Protein AF-A0A916VKA3-F1 (afdb_monomer)

Foldseek 3Di:
DVVVVVVVVVVVVVVVVVVVVVVVVVVVVVVVVVVVVVPDDPDDPVPPPPPPDDDPPPDDDDDPDDDDDDDDDDDDDDDDDDDDDDDDDDDDDDDDDDDDDDDDDDDDDDDDDDDDDDDDDDDDDDDDDDDDDDDDDDDDDDDDDDDDDDDDDDDDDDDDPPDPDPDDPDDDPPPLVVVLVVCVVVVNLVVSLVSLCVVPPDPVSLLSNLVSLVSNLPPPPDDPVVSVVSLLVNLLSLLSNLQQCPDDPPDDNDDRVLCVVQPDPVNSVPLDSPCQAAPPPSRVSDDPVSSVVCCVVPNHHNYHDGSNVVCVVVVVVSVVD

Solvent-accessible surface area (backbone atoms only — not comparable to full-atom values): 21449 Å² total; per-residue (Å²): 109,72,69,56,55,51,53,52,53,52,51,52,52,51,51,55,50,50,52,51,52,51,52,53,50,51,53,49,54,54,52,50,52,56,50,53,76,66,53,71,74,83,77,60,79,85,72,60,76,80,84,76,79,80,77,77,76,84,76,74,83,81,79,91,76,84,90,82,90,85,80,86,89,84,89,87,83,92,77,82,89,79,89,81,76,80,77,79,77,80,79,80,78,81,77,79,78,82,78,81,78,81,80,81,79,82,80,84,84,79,81,81,79,85,76,87,86,79,91,80,83,88,83,85,88,83,90,80,90,84,84,78,90,80,90,85,90,86,84,87,87,87,82,90,86,90,79,93,76,88,78,90,80,90,80,86,78,93,77,85,82,76,76,84,69,78,78,80,92,80,76,74,77,67,51,50,58,54,49,29,50,52,28,50,76,69,69,37,44,69,61,22,41,55,50,26,55,77,45,58,89,40,69,70,25,53,54,51,34,47,50,40,30,58,56,50,50,62,43,89,86,55,52,68,71,57,30,46,54,32,49,53,49,38,51,43,50,19,41,52,49,21,43,66,69,56,88,53,92,97,58,86,85,67,53,66,75,58,46,66,76,57,54,54,75,66,62,61,70,65,60,72,78,56,46,48,57,27,41,58,86,54,26,80,75,56,50,76,68,52,50,53,53,48,35,71,74,72,45,80,49,85,36,69,37,42,39,38,66,77,43,36,70,60,52,51,56,52,74,72,108

Secondary structure (DSSP, 8-state):
-HHHHHHHHHHHHHHHHHHHHHHHHHHHHHHHHHHHHT------GGGS------------------------------------PPPPPPPPPPPPPPPPPPPPPPPP--------------------------------------------------------PPPPSS-TTSHHHHHHHHHHHTT-HHHHHHHHHTTTT-HHHHHHHHHHHHHHTT-TT--HHHHHHHHHHHHHHHHHHHHHH---TTS----HHHHHHH--HHHHHT----HHHH-STT-TTS-HHHHHHHHHHH---S----HHHHTHHHHHHHHH-

Structure (mmCIF, N/CA/C/O backbone):
data_AF-A0A916VKA3-F1
#
_entry.id   AF-A0A916VKA3-F1
#
loop_
_atom_site.group_PDB
_atom_site.id
_atom_site.type_symbol
_atom_site.label_atom_id
_atom_site.label_alt_id
_atom_site.label_comp_id
_atom_site.label_asym_id
_atom_site.label_entity_id
_atom_site.label_seq_id
_atom_site.pdbx_PDB_ins_code
_atom_site.Cartn_x
_atom_site.Cartn_y
_atom_site.Cartn_z
_atom_site.occupancy
_atom_site.B_iso_or_equiv
_atom_site.auth_seq_id
_atom_site.auth_comp_id
_atom_site.auth_asym_id
_atom_site.auth_atom_id
_atom_site.pdbx_PDB_model_num
ATOM 1 N N . MET A 1 1 ? 29.160 33.205 20.268 1.00 76.62 1 MET A N 1
ATOM 2 C CA . MET A 1 1 ? 27.822 32.752 19.823 1.00 76.62 1 MET A CA 1
ATOM 3 C C . MET A 1 1 ? 27.831 31.336 19.254 1.00 76.62 1 MET A C 1
ATOM 5 O O . MET A 1 1 ? 27.093 30.519 19.774 1.00 76.62 1 MET A O 1
ATOM 9 N N . PHE A 1 2 ? 28.669 30.993 18.267 1.00 85.50 2 PHE A N 1
ATOM 10 C CA . PHE A 1 2 ? 28.631 29.668 17.614 1.00 85.50 2 PHE A CA 1
ATOM 11 C C . PHE A 1 2 ? 28.800 28.464 18.568 1.00 85.50 2 PHE A C 1
ATOM 13 O O . PHE A 1 2 ? 28.037 27.509 18.500 1.00 85.50 2 PHE A O 1
ATOM 20 N N . LEU A 1 3 ? 29.728 28.543 19.531 1.00 85.31 3 LEU A N 1
ATOM 21 C CA . LEU A 1 3 ? 29.909 27.492 20.545 1.00 85.31 3 LEU A CA 1
ATOM 22 C C . LEU A 1 3 ? 28.671 27.301 21.437 1.00 85.31 3 LEU A C 1
ATOM 24 O O . LEU A 1 3 ? 28.344 26.175 21.787 1.00 85.31 3 LEU A O 1
ATOM 28 N N . TYR A 1 4 ? 27.952 28.379 21.759 1.00 92.31 4 TYR A N 1
ATOM 29 C CA . TYR A 1 4 ? 26.732 28.317 22.569 1.00 92.31 4 TYR A CA 1
ATOM 30 C C . TYR A 1 4 ? 25.605 27.580 21.831 1.00 92.31 4 TYR A C 1
ATOM 32 O O . TYR A 1 4 ? 24.964 26.714 22.416 1.00 92.31 4 TYR A O 1
ATOM 40 N N . PHE A 1 5 ? 25.434 27.833 20.528 1.00 93.25 5 PHE A N 1
ATOM 41 C CA . PHE A 1 5 ? 24.482 27.087 19.694 1.00 93.25 5 PHE A CA 1
ATOM 42 C C . PHE A 1 5 ? 24.793 25.589 19.644 1.00 93.25 5 PHE A C 1
ATOM 44 O O . PHE A 1 5 ? 23.877 24.778 19.734 1.00 93.25 5 PHE A O 1
ATOM 51 N N . ILE A 1 6 ? 26.074 25.212 19.562 1.00 94.31 6 ILE A N 1
ATOM 52 C CA . ILE A 1 6 ? 26.480 23.800 19.597 1.00 94.31 6 ILE A CA 1
ATOM 53 C C . ILE A 1 6 ? 26.107 23.162 20.942 1.00 94.31 6 ILE A C 1
ATOM 55 O O . ILE A 1 6 ? 25.544 22.071 20.954 1.00 94.31 6 ILE A O 1
ATOM 59 N N . PHE A 1 7 ? 26.358 23.836 22.070 1.00 96.50 7 PHE A N 1
ATOM 60 C CA . PHE A 1 7 ? 25.982 23.312 23.389 1.00 96.50 7 PHE A CA 1
ATOM 61 C C . PHE A 1 7 ? 24.466 23.159 23.558 1.00 96.50 7 PHE A C 1
ATOM 63 O O . PHE A 1 7 ? 24.020 22.135 24.070 1.00 96.50 7 PHE A O 1
ATOM 70 N N . VAL A 1 8 ? 23.675 24.127 23.086 1.00 95.25 8 VAL A N 1
ATOM 71 C CA . VAL A 1 8 ? 22.205 24.045 23.117 1.00 95.25 8 VAL A CA 1
ATOM 72 C C . VAL A 1 8 ? 21.705 22.891 22.244 1.00 95.25 8 VAL A C 1
ATOM 74 O O . VAL A 1 8 ? 20.869 22.106 22.684 1.00 95.25 8 VAL A O 1
ATOM 77 N N . LEU A 1 9 ? 22.263 22.720 21.044 1.00 94.88 9 LEU A N 1
ATOM 78 C CA . LEU A 1 9 ? 21.891 21.629 20.143 1.00 94.88 9 LEU A CA 1
ATOM 79 C C . LEU A 1 9 ? 22.237 20.251 20.733 1.00 94.88 9 LEU A C 1
ATOM 81 O O . LEU A 1 9 ? 21.420 19.334 20.675 1.00 94.88 9 LEU A O 1
ATOM 85 N N . LEU A 1 10 ? 23.409 20.109 21.360 1.00 96.12 10 LEU A N 1
ATOM 86 C CA . LEU A 1 10 ? 23.796 18.877 22.054 1.00 96.12 10 LEU A CA 1
ATOM 87 C C . LEU A 1 10 ? 22.894 18.582 23.260 1.00 96.12 10 LEU A C 1
ATOM 89 O O . LEU A 1 10 ? 22.544 17.422 23.475 1.00 96.12 10 LEU A O 1
ATOM 93 N N . ALA A 1 11 ? 22.480 19.606 24.011 1.00 96.44 11 ALA A N 1
ATOM 94 C CA . ALA A 1 11 ? 21.542 19.446 25.120 1.00 96.44 11 ALA A CA 1
ATOM 95 C C . ALA A 1 11 ? 20.165 18.960 24.636 1.00 96.44 11 ALA A C 1
ATOM 97 O O . ALA A 1 11 ? 19.611 18.029 25.215 1.00 96.44 11 ALA A O 1
ATOM 98 N N . ILE A 1 12 ? 19.649 19.515 23.533 1.00 96.25 12 ILE A N 1
ATOM 99 C CA . ILE A 1 12 ? 18.382 19.072 22.927 1.00 96.25 12 ILE A CA 1
ATOM 100 C C . ILE A 1 12 ? 18.485 17.615 22.462 1.00 96.25 12 ILE A C 1
ATOM 102 O O . ILE A 1 12 ? 17.607 16.811 22.768 1.00 96.25 12 ILE A O 1
ATOM 106 N N . ILE A 1 13 ? 19.572 17.241 21.777 1.00 96.06 13 ILE A N 1
ATOM 107 C CA . ILE A 1 13 ? 19.790 15.853 21.339 1.00 96.06 13 ILE A CA 1
ATOM 108 C C . ILE A 1 13 ? 19.846 14.909 22.546 1.00 96.06 13 ILE A C 1
ATOM 110 O O . ILE A 1 13 ? 19.220 13.850 22.515 1.00 96.06 13 ILE A O 1
ATOM 114 N N . ALA A 1 14 ? 20.545 15.291 23.618 1.00 95.62 14 ALA A N 1
ATOM 115 C CA . ALA A 1 14 ? 20.615 14.494 24.838 1.00 95.62 14 ALA A CA 1
ATOM 116 C C . ALA A 1 14 ? 19.225 14.280 25.460 1.00 95.62 14 ALA A C 1
ATOM 118 O O . ALA A 1 14 ? 18.899 13.148 25.811 1.00 95.62 14 ALA A O 1
ATOM 119 N N . ILE A 1 15 ? 18.388 15.322 25.521 1.00 96.62 15 ILE A N 1
ATOM 120 C CA . ILE A 1 15 ? 17.007 15.234 26.025 1.00 96.62 15 ILE A CA 1
ATOM 121 C C . ILE A 1 15 ? 16.155 14.306 25.147 1.00 96.62 15 ILE A C 1
ATOM 123 O O . ILE A 1 15 ? 15.449 13.439 25.653 1.00 96.62 15 ILE A O 1
ATOM 127 N N . VAL A 1 16 ? 16.239 14.426 23.820 1.00 96.25 16 VAL A N 1
ATOM 128 C CA . VAL A 1 16 ? 15.484 13.548 22.909 1.00 96.25 16 VAL A CA 1
ATOM 129 C C . VAL A 1 16 ? 15.912 12.085 23.075 1.00 96.25 16 VAL A C 1
ATOM 131 O O . VAL A 1 16 ? 15.072 11.182 23.082 1.00 96.25 16 VAL A O 1
ATOM 134 N N . VAL A 1 17 ? 17.213 11.832 23.246 1.00 95.56 17 VAL A N 1
ATOM 135 C CA . VAL A 1 17 ? 17.740 10.481 23.479 1.00 95.56 17 VAL A CA 1
ATOM 136 C C . VAL A 1 17 ? 17.261 9.925 24.820 1.00 95.56 17 VAL A C 1
ATOM 138 O O . VAL A 1 17 ? 16.828 8.774 24.857 1.00 95.56 17 VAL A O 1
ATOM 141 N N . THR A 1 18 ? 17.281 10.705 25.904 1.00 95.12 18 THR A N 1
ATOM 142 C CA . THR A 1 18 ? 16.817 10.231 27.219 1.00 95.12 18 THR A CA 1
ATOM 143 C C . THR A 1 18 ? 15.322 9.937 27.224 1.00 95.12 18 THR A C 1
ATOM 145 O O . THR A 1 18 ? 14.929 8.883 27.721 1.00 95.12 18 THR A O 1
ATOM 148 N N . VAL A 1 19 ? 14.496 10.783 26.598 1.00 95.56 19 VAL A N 1
ATOM 149 C CA . VAL A 1 19 ? 13.052 10.534 26.443 1.00 95.56 19 VAL A CA 1
ATOM 150 C C . VAL A 1 19 ? 12.804 9.246 25.657 1.00 95.56 19 VAL A C 1
ATOM 152 O O . VAL A 1 19 ? 11.999 8.411 26.065 1.00 95.56 19 VAL A O 1
ATOM 155 N N . LYS A 1 20 ? 13.544 9.020 24.563 1.00 92.56 20 LYS A N 1
ATOM 156 C CA . LYS A 1 20 ? 13.404 7.800 23.757 1.00 92.56 20 LYS A CA 1
ATOM 157 C C . LYS A 1 20 ? 13.849 6.543 24.510 1.00 92.56 20 LYS A C 1
ATOM 159 O O . LYS A 1 20 ? 13.214 5.497 24.375 1.00 92.56 20 LYS A O 1
ATOM 164 N N . LEU A 1 21 ? 14.920 6.633 25.300 1.00 93.12 21 LEU A N 1
ATOM 165 C CA . LEU A 1 21 ? 15.375 5.535 26.157 1.00 93.12 21 LEU A CA 1
ATOM 166 C C . LEU A 1 21 ? 14.356 5.223 27.256 1.00 93.12 21 LEU A C 1
ATOM 168 O O . LEU A 1 21 ? 14.071 4.049 27.483 1.00 93.12 21 LEU A O 1
ATOM 172 N N . LEU A 1 22 ? 13.767 6.248 27.879 1.00 94.56 22 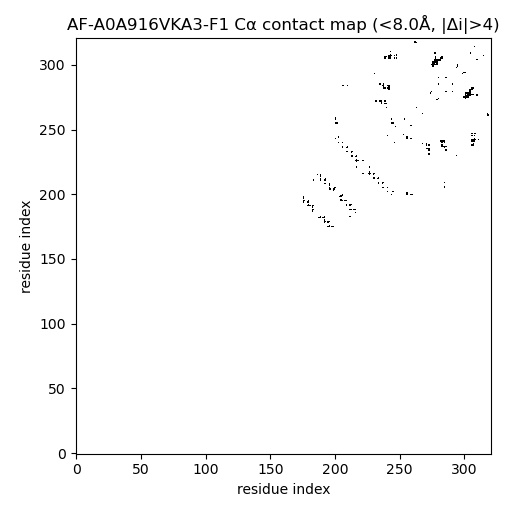LEU A N 1
ATOM 173 C CA . LEU A 1 22 ? 12.729 6.083 28.894 1.00 94.56 22 LEU A CA 1
ATOM 174 C C . LEU A 1 22 ? 11.474 5.430 28.304 1.00 94.56 22 LEU A C 1
ATOM 176 O O . LEU A 1 22 ? 10.974 4.456 28.860 1.00 94.56 22 LEU A O 1
ATOM 180 N N . HIS A 1 23 ? 11.021 5.894 27.137 1.00 91.69 23 HIS A N 1
ATOM 181 C CA . HIS A 1 23 ? 9.877 5.304 26.445 1.00 91.69 23 HIS A CA 1
ATOM 182 C C . HIS A 1 23 ? 10.129 3.834 26.083 1.00 91.69 23 HIS A C 1
ATOM 184 O O . HIS A 1 23 ? 9.294 2.975 26.344 1.00 91.69 23 HIS A O 1
ATOM 190 N N . ASN A 1 24 ? 11.313 3.508 25.554 1.00 90.69 24 ASN A N 1
ATOM 191 C CA . ASN A 1 24 ? 11.677 2.124 25.239 1.00 90.69 24 ASN A CA 1
ATOM 192 C C . ASN A 1 24 ? 11.749 1.236 26.496 1.00 90.69 24 ASN A C 1
ATOM 194 O O . ASN A 1 24 ? 11.363 0.070 26.456 1.00 90.69 24 ASN A O 1
ATOM 198 N N . HIS A 1 25 ? 12.215 1.780 27.623 1.00 93.38 25 HIS A N 1
ATOM 199 C CA . HIS A 1 25 ? 12.219 1.068 28.899 1.00 93.38 25 HIS A CA 1
ATOM 200 C C . HIS A 1 25 ? 10.794 0.788 29.399 1.00 93.38 25 HIS A C 1
ATOM 202 O O . HIS A 1 25 ? 10.505 -0.327 29.824 1.00 93.38 25 HIS A O 1
ATOM 208 N N . GLN A 1 26 ? 9.886 1.764 29.296 1.00 92.19 26 GLN A N 1
ATOM 209 C CA . GLN A 1 26 ? 8.477 1.565 29.650 1.00 92.19 26 GLN A CA 1
ATOM 210 C C . GLN A 1 26 ? 7.800 0.515 28.760 1.00 92.19 26 GLN A C 1
ATOM 212 O O . GLN A 1 26 ? 7.094 -0.349 29.272 1.00 92.19 26 GLN A O 1
ATOM 217 N N . GLN A 1 27 ? 8.072 0.525 27.451 1.00 90.25 27 GLN A N 1
ATOM 218 C CA . GLN A 1 27 ? 7.547 -0.483 26.523 1.00 90.25 27 GLN A CA 1
ATOM 219 C C . GLN A 1 27 ? 8.017 -1.902 26.880 1.00 90.25 27 GLN A C 1
ATOM 221 O O . GLN A 1 27 ? 7.224 -2.839 26.838 1.00 90.25 27 GLN A O 1
ATOM 226 N N . ARG A 1 28 ? 9.282 -2.071 27.294 1.00 91.81 28 ARG A N 1
ATOM 227 C CA . ARG A 1 28 ? 9.790 -3.372 27.766 1.00 91.81 28 ARG A CA 1
ATOM 228 C C . ARG A 1 28 ? 9.080 -3.850 29.029 1.00 91.81 28 ARG A C 1
ATOM 230 O O . ARG A 1 28 ? 8.682 -5.005 29.071 1.00 91.81 28 ARG A O 1
ATOM 237 N N . ALA A 1 29 ? 8.865 -2.965 30.002 1.00 89.44 29 ALA A N 1
ATOM 238 C CA . ALA A 1 29 ? 8.173 -3.314 31.243 1.00 89.44 29 ALA A CA 1
ATOM 239 C C . ALA A 1 29 ? 6.709 -3.736 31.004 1.00 89.44 29 ALA A C 1
ATOM 241 O O . ALA A 1 29 ? 6.224 -4.673 31.633 1.00 89.44 29 ALA A O 1
ATOM 242 N N . LEU A 1 30 ? 6.010 -3.083 30.068 1.00 86.75 30 LEU A N 1
ATOM 243 C CA . LEU A 1 30 ? 4.658 -3.491 29.664 1.00 86.75 30 LEU A CA 1
ATOM 244 C C . LEU A 1 30 ? 4.659 -4.859 28.978 1.00 86.75 30 LEU A C 1
ATOM 246 O O . LEU A 1 30 ? 3.780 -5.677 29.231 1.00 86.75 30 LEU A O 1
ATOM 250 N N . GLN A 1 31 ? 5.658 -5.120 28.137 1.00 84.50 31 GLN A N 1
ATOM 251 C CA . GLN A 1 31 ? 5.779 -6.398 27.446 1.00 84.50 31 GLN A CA 1
ATOM 252 C C . GLN A 1 31 ? 6.155 -7.547 28.394 1.00 84.50 31 GLN A C 1
ATOM 254 O O . GLN A 1 31 ? 5.687 -8.664 28.200 1.00 84.50 31 GLN A O 1
ATOM 259 N N . GLU A 1 32 ? 6.957 -7.283 29.429 1.00 86.62 32 GLU A N 1
ATOM 260 C CA . GLU A 1 32 ? 7.255 -8.253 30.489 1.00 86.62 32 GLU A CA 1
ATOM 261 C C . GLU A 1 32 ? 6.001 -8.599 31.299 1.00 86.62 32 GLU A C 1
ATOM 263 O O . GLU A 1 32 ? 5.706 -9.780 31.441 1.00 86.62 32 GLU A O 1
ATOM 268 N N . ARG A 1 33 ? 5.199 -7.605 31.712 1.00 81.69 33 ARG A N 1
ATOM 269 C CA . ARG A 1 33 ? 3.909 -7.856 32.385 1.00 81.69 33 ARG A CA 1
ATOM 270 C C . ARG A 1 33 ? 2.934 -8.647 31.514 1.00 81.69 33 ARG A C 1
ATOM 272 O O . ARG A 1 33 ? 2.327 -9.592 31.994 1.00 81.69 33 ARG A O 1
ATOM 279 N N . ALA A 1 34 ? 2.818 -8.295 30.232 1.00 79.31 34 ALA A N 1
ATOM 280 C CA . ALA A 1 34 ? 1.955 -9.021 29.300 1.00 79.31 34 ALA A CA 1
ATOM 281 C C . ALA A 1 34 ? 2.412 -10.476 29.083 1.00 79.31 34 ALA A C 1
ATOM 283 O O . ALA A 1 34 ? 1.584 -11.354 28.867 1.00 79.31 34 ALA A O 1
ATOM 284 N N . ASN A 1 35 ? 3.721 -10.743 29.140 1.00 81.06 35 ASN A N 1
ATOM 285 C CA . ASN A 1 35 ? 4.256 -12.102 29.055 1.00 81.06 35 ASN A CA 1
ATOM 286 C C . ASN A 1 35 ? 4.082 -12.890 30.363 1.00 81.06 35 ASN A C 1
ATOM 288 O O . ASN A 1 35 ? 3.915 -14.104 30.305 1.00 81.06 35 ASN A O 1
ATOM 292 N N . GLU A 1 36 ? 4.145 -12.222 31.516 1.00 78.19 36 GLU A N 1
ATOM 293 C CA . GLU A 1 36 ? 3.932 -12.836 32.831 1.00 78.19 36 GLU A CA 1
ATOM 294 C C . GLU A 1 36 ? 2.470 -13.274 32.998 1.00 78.19 36 GLU A C 1
ATOM 296 O O . GLU A 1 36 ? 2.216 -14.404 33.404 1.00 78.19 36 GLU A O 1
ATOM 301 N N . ASP A 1 37 ? 1.519 -12.451 32.552 1.00 72.88 37 ASP A N 1
ATOM 302 C CA . ASP A 1 37 ? 0.083 -12.768 32.573 1.00 72.88 37 ASP A CA 1
ATOM 303 C C . ASP A 1 37 ? -0.286 -13.920 31.612 1.00 72.88 37 ASP A C 1
ATOM 305 O O . ASP A 1 37 ? -1.216 -14.688 31.846 1.00 72.88 37 ASP A O 1
ATOM 309 N N . LEU A 1 38 ? 0.495 -14.100 30.538 1.00 66.31 38 LEU A N 1
ATOM 310 C CA . LEU A 1 38 ? 0.347 -15.225 29.607 1.00 66.31 38 LEU A CA 1
ATOM 311 C C . LEU A 1 38 ? 1.065 -16.504 30.068 1.00 66.31 38 LEU A C 1
ATOM 313 O O . LEU A 1 38 ? 0.895 -17.563 29.454 1.00 66.31 38 LEU A O 1
ATOM 317 N N . SER A 1 39 ? 1.900 -16.422 31.107 1.00 64.94 39 SER A N 1
ATOM 318 C CA . SER A 1 39 ? 2.571 -17.591 31.662 1.00 64.94 39 SER A CA 1
ATOM 319 C C . SER A 1 39 ? 1.594 -18.345 32.559 1.00 64.94 39 SER A C 1
ATOM 321 O O . SER A 1 39 ? 1.441 -18.061 33.743 1.00 64.94 39 SER A O 1
ATOM 323 N N . LEU A 1 40 ? 0.887 -19.310 31.961 1.00 61.12 40 LEU A N 1
ATOM 324 C CA . LEU A 1 40 ? 0.083 -20.270 32.712 1.00 61.12 40 LEU A CA 1
ATOM 325 C C . LEU A 1 40 ? 0.939 -20.863 33.843 1.00 61.12 40 LEU A C 1
ATOM 327 O O . LEU A 1 40 ? 2.118 -21.167 33.611 1.00 61.12 40 LEU A O 1
ATOM 331 N N . PRO A 1 41 ? 0.375 -21.047 35.052 1.00 69.38 41 PRO A N 1
ATOM 332 C CA . PRO A 1 41 ? 1.092 -21.711 36.126 1.00 69.38 41 PRO A CA 1
ATOM 333 C C . PRO A 1 41 ? 1.586 -23.076 35.630 1.00 69.38 41 PRO A C 1
ATOM 335 O O . PRO A 1 41 ? 0.928 -23.693 34.785 1.00 69.38 41 PRO A O 1
ATOM 338 N N . PRO A 1 42 ? 2.745 -23.555 36.116 1.00 61.12 42 PRO A N 1
ATOM 339 C CA . PRO A 1 42 ? 3.249 -24.867 35.741 1.00 61.12 42 PRO A CA 1
ATOM 340 C C . PRO A 1 42 ? 2.150 -25.898 35.995 1.00 61.12 42 PRO A C 1
ATOM 342 O O . PRO A 1 42 ? 1.726 -26.087 37.133 1.00 61.12 42 PRO A O 1
ATOM 345 N N . VAL A 1 43 ? 1.658 -26.509 34.916 1.00 61.00 43 VAL A N 1
ATOM 346 C CA . VAL A 1 43 ? 0.678 -27.591 34.990 1.00 61.00 43 VAL A CA 1
ATOM 347 C C . VAL A 1 43 ? 1.342 -28.709 35.776 1.00 61.00 43 VAL A C 1
ATOM 349 O O . VAL A 1 43 ? 2.344 -29.268 35.327 1.00 61.00 43 VAL A O 1
ATOM 352 N N . ASP A 1 44 ? 0.822 -28.972 36.971 1.00 67.19 44 ASP A N 1
ATOM 353 C CA . ASP A 1 44 ? 1.282 -30.066 37.811 1.00 67.19 44 ASP A CA 1
ATOM 354 C C . ASP A 1 44 ? 1.038 -31.381 37.048 1.00 67.19 44 ASP A C 1
ATOM 356 O O . ASP A 1 44 ? -0.121 -31.696 36.746 1.00 67.19 44 ASP A O 1
ATOM 360 N N . PRO A 1 45 ? 2.094 -32.128 36.664 1.00 61.88 45 PRO A N 1
ATOM 361 C CA . PRO A 1 45 ? 1.941 -33.361 35.898 1.00 61.88 45 PRO A CA 1
ATOM 362 C C . PRO A 1 45 ? 1.131 -34.427 36.649 1.00 61.88 45 PRO A C 1
ATOM 364 O O . PRO A 1 45 ? 0.604 -35.328 35.999 1.00 61.88 45 PRO A O 1
ATOM 367 N N . ASP A 1 46 ? 0.963 -34.294 37.970 1.00 62.88 46 ASP A N 1
ATOM 368 C CA . ASP A 1 46 ? 0.170 -35.211 38.794 1.00 62.88 46 ASP A CA 1
ATOM 369 C C . ASP A 1 46 ? -1.338 -34.872 38.806 1.00 62.88 46 ASP A C 1
ATOM 371 O O . ASP A 1 46 ? -2.137 -35.617 39.371 1.00 62.88 46 ASP A O 1
ATOM 375 N N . SER A 1 47 ? -1.761 -33.776 38.159 1.00 58.38 47 SER A N 1
ATOM 376 C CA . SER A 1 47 ? -3.181 -33.386 38.037 1.00 58.38 47 SER A CA 1
ATOM 377 C C . SER A 1 47 ? -3.853 -33.853 36.740 1.00 58.38 47 SER A C 1
ATOM 379 O O . SER A 1 47 ? -5.018 -33.530 36.505 1.00 58.38 47 SER A O 1
ATOM 381 N N . ILE A 1 48 ? -3.154 -34.604 35.883 1.00 53.44 48 ILE A N 1
ATOM 382 C CA . ILE A 1 48 ? -3.763 -35.226 34.702 1.00 53.44 48 ILE A CA 1
ATOM 383 C C . ILE A 1 48 ? -4.419 -36.533 35.171 1.00 53.44 48 ILE A C 1
ATOM 385 O O . ILE A 1 48 ? -3.688 -37.473 35.484 1.00 53.44 48 ILE A O 1
ATOM 389 N N . PRO A 1 49 ? -5.762 -36.636 35.242 1.00 52.56 49 PRO A N 1
ATOM 390 C CA . PRO A 1 49 ? -6.394 -37.910 35.553 1.00 52.56 49 PRO A CA 1
ATOM 391 C C . PRO A 1 49 ? -5.960 -38.931 34.501 1.00 52.56 49 PRO A C 1
ATOM 393 O O . PRO A 1 49 ? -6.079 -38.679 33.297 1.00 52.56 49 PRO A O 1
ATOM 396 N N . GLU A 1 50 ? -5.417 -40.061 34.961 1.00 56.81 50 GLU A N 1
ATOM 397 C CA . GLU A 1 50 ? -5.094 -41.204 34.114 1.00 56.81 50 GLU A CA 1
ATOM 398 C C . GLU A 1 50 ? -6.327 -41.528 33.270 1.00 56.81 50 GLU A C 1
ATOM 400 O O . GLU A 1 50 ? -7.381 -41.917 33.776 1.00 56.81 50 GLU A O 1
ATOM 405 N N . ARG A 1 51 ? -6.210 -41.278 31.963 1.00 51.34 51 ARG A N 1
ATOM 406 C CA . ARG A 1 51 ? -7.238 -41.566 30.967 1.00 51.34 51 ARG A CA 1
ATOM 407 C C . ARG A 1 51 ? -7.269 -43.071 30.720 1.00 51.34 51 ARG A C 1
ATOM 409 O O . ARG A 1 51 ? -6.920 -43.534 29.635 1.00 51.34 51 ARG A O 1
ATOM 416 N N . ASP A 1 52 ? -7.673 -43.814 31.738 1.00 52.44 52 ASP A N 1
ATOM 417 C CA . ASP A 1 52 ? -8.041 -45.212 31.622 1.00 52.44 52 ASP A CA 1
ATOM 418 C C . ASP A 1 52 ? -9.416 -45.303 30.948 1.00 52.44 52 ASP A C 1
ATOM 420 O O . ASP A 1 52 ? -10.428 -44.833 31.463 1.00 52.44 52 ASP A O 1
ATOM 424 N N . GLY A 1 53 ? -9.441 -45.930 29.771 1.00 53.84 53 GLY A N 1
ATOM 425 C CA . GLY A 1 53 ? -10.618 -46.677 29.327 1.00 53.84 53 GLY A CA 1
ATOM 426 C C . GLY A 1 53 ? -11.738 -45.919 28.614 1.00 53.84 53 GLY A C 1
ATOM 427 O O . GLY A 1 53 ? -12.901 -46.195 28.882 1.00 53.84 53 GLY A O 1
ATOM 428 N N . LEU A 1 54 ? -11.431 -45.052 27.646 1.00 42.22 54 LEU A N 1
ATOM 429 C CA . LEU A 1 54 ? -12.385 -44.783 26.560 1.00 42.22 54 LEU A CA 1
ATOM 430 C C . LEU A 1 54 ? -11.872 -45.436 25.276 1.00 42.22 54 LEU A C 1
ATOM 432 O O . LEU A 1 54 ? -11.202 -44.815 24.448 1.00 42.22 54 LEU A O 1
ATOM 436 N N . GLU A 1 55 ? -12.160 -46.736 25.175 1.00 46.53 55 GLU A N 1
ATOM 437 C CA . GLU A 1 55 ? -12.320 -47.419 23.896 1.00 46.53 55 GLU A CA 1
ATOM 438 C C . GLU A 1 55 ? -13.355 -46.627 23.096 1.00 46.53 55 GLU A C 1
ATOM 440 O O . GLU A 1 55 ? -14.529 -46.561 23.456 1.00 46.53 55 GLU A O 1
ATOM 445 N N . TRP A 1 56 ? -12.911 -45.976 22.026 1.00 51.09 56 TRP A N 1
ATOM 446 C CA . TRP A 1 56 ? -13.833 -45.530 20.998 1.00 51.09 56 TRP A CA 1
ATOM 447 C C . TRP A 1 56 ? -14.376 -46.791 20.334 1.00 51.09 56 TRP A C 1
ATOM 449 O O . TRP A 1 56 ? -13.699 -47.403 19.509 1.00 51.09 56 TRP A O 1
ATOM 459 N N . GLU A 1 57 ? -15.573 -47.207 20.740 1.00 48.06 57 GLU A N 1
ATOM 460 C CA . GLU A 1 57 ? -16.369 -48.146 19.966 1.00 48.06 57 GLU A CA 1
ATOM 461 C C . GLU A 1 57 ? -16.573 -47.522 18.579 1.00 48.06 57 GLU A C 1
ATOM 463 O O . GLU A 1 57 ? -17.251 -46.506 18.415 1.00 48.06 57 GLU A O 1
ATOM 468 N N . GLU A 1 58 ? -15.908 -48.098 17.576 1.00 51.16 58 GLU A N 1
ATOM 469 C CA . GLU A 1 58 ? -16.130 -47.824 16.159 1.00 51.16 58 GLU A CA 1
ATOM 470 C C . GLU A 1 58 ? -17.549 -48.278 15.780 1.00 51.16 58 GLU A C 1
ATOM 472 O O . GLU A 1 58 ? -17.754 -49.313 15.141 1.00 51.16 58 GLU A O 1
ATOM 477 N N . GLU A 1 59 ? -18.565 -47.512 16.177 1.00 45.81 59 GLU A N 1
ATOM 478 C CA . GLU A 1 59 ? -19.929 -47.738 15.724 1.00 45.81 59 GLU A CA 1
ATOM 479 C C . GLU A 1 59 ? -20.121 -47.165 14.310 1.00 45.81 59 GLU A C 1
ATOM 481 O O . GLU A 1 59 ? -20.401 -45.993 14.074 1.00 45.81 59 GLU A O 1
ATOM 486 N N . ASN A 1 60 ? -19.987 -48.084 13.355 1.00 44.34 60 ASN A N 1
ATOM 487 C CA . ASN A 1 60 ? -21.057 -48.392 12.412 1.00 44.34 60 ASN A CA 1
ATOM 488 C C . ASN A 1 60 ? -21.436 -47.273 11.418 1.00 44.34 60 ASN A C 1
ATOM 490 O O . ASN A 1 60 ? -22.423 -46.555 11.565 1.00 44.34 60 ASN A O 1
ATOM 494 N N . THR A 1 61 ? -20.703 -47.214 10.304 1.00 47.22 61 THR A N 1
ATOM 495 C CA . THR A 1 61 ? -21.190 -46.571 9.074 1.00 47.22 61 THR A CA 1
ATOM 496 C C . THR A 1 61 ? -22.322 -47.414 8.459 1.00 47.22 61 THR A C 1
ATOM 498 O O . THR A 1 61 ? -22.076 -48.554 8.056 1.00 47.22 61 THR A O 1
ATOM 501 N N . PRO A 1 62 ? -23.564 -46.908 8.302 1.00 47.00 62 PRO A N 1
ATOM 502 C CA . PRO A 1 62 ? -24.600 -47.666 7.617 1.00 47.00 62 PRO A CA 1
ATOM 503 C C . PRO A 1 62 ? -24.424 -47.515 6.105 1.00 47.00 62 PRO A C 1
ATOM 505 O O . PRO A 1 62 ? -24.645 -46.453 5.519 1.00 47.00 62 PRO A O 1
ATOM 508 N N . ASN A 1 63 ? -24.045 -48.617 5.465 1.00 45.22 63 ASN A N 1
ATOM 509 C CA . ASN A 1 63 ? -24.071 -48.801 4.021 1.00 45.22 63 ASN A CA 1
ATOM 510 C C . ASN A 1 63 ? -25.515 -48.654 3.502 1.00 45.22 63 ASN A C 1
ATOM 512 O O . ASN A 1 63 ? -26.340 -49.561 3.623 1.00 45.22 63 ASN A O 1
ATOM 516 N N . ILE A 1 64 ? -25.828 -47.495 2.919 1.00 52.41 64 ILE A N 1
ATOM 517 C CA . ILE A 1 64 ? -27.072 -47.259 2.185 1.00 52.41 64 ILE A CA 1
ATOM 518 C C . ILE A 1 64 ? -27.011 -48.049 0.877 1.00 52.41 64 ILE A C 1
ATOM 520 O O . ILE A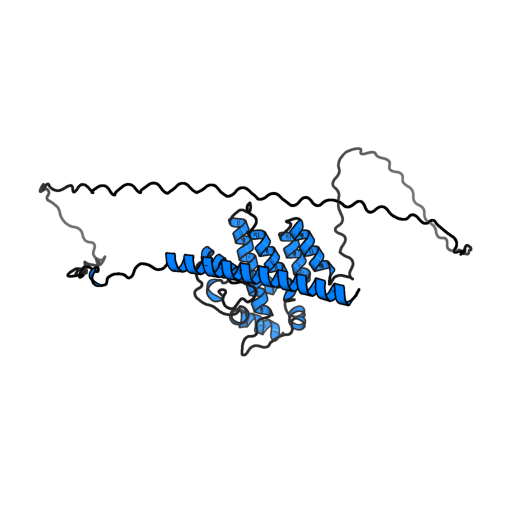 1 64 ? -26.505 -47.554 -0.129 1.00 52.41 64 ILE A O 1
ATOM 524 N N . ARG A 1 65 ? -27.544 -49.273 0.897 1.00 49.66 65 ARG A N 1
ATOM 525 C CA . ARG A 1 65 ? -28.095 -50.013 -0.252 1.00 49.66 65 ARG A CA 1
ATOM 526 C C . ARG A 1 65 ? -28.686 -51.329 0.252 1.00 49.66 65 ARG A C 1
ATOM 528 O O . ARG A 1 65 ? -27.975 -52.311 0.373 1.00 49.66 65 ARG A O 1
ATOM 535 N N . ASP A 1 66 ? -29.980 -51.346 0.540 1.00 43.91 66 ASP A N 1
ATOM 536 C CA . ASP A 1 66 ? -30.939 -52.109 -0.265 1.00 43.91 66 ASP A CA 1
ATOM 537 C C . ASP A 1 66 ? -32.360 -51.813 0.223 1.00 43.91 66 ASP A C 1
ATOM 539 O O . ASP A 1 66 ? -32.643 -51.734 1.417 1.00 43.91 66 ASP A O 1
ATOM 543 N N . ARG A 1 67 ? -33.258 -51.597 -0.728 1.00 48.81 67 ARG A N 1
ATOM 544 C CA . ARG A 1 67 ? -34.646 -51.210 -0.508 1.00 48.81 67 ARG A CA 1
ATOM 545 C C . ARG A 1 67 ? -35.501 -52.390 -0.941 1.00 48.81 67 ARG A C 1
ATOM 547 O O . ARG A 1 67 ? -35.736 -52.575 -2.132 1.00 48.81 67 ARG A O 1
ATOM 554 N N . SER A 1 68 ? -36.045 -53.138 0.015 1.00 48.12 68 SER A N 1
ATOM 555 C CA . SER A 1 68 ? -37.283 -53.886 -0.221 1.00 48.12 68 SER A CA 1
ATOM 556 C C . SER A 1 68 ? -38.133 -54.041 1.039 1.00 48.12 68 SER A C 1
ATOM 558 O O . SER A 1 68 ? -37.574 -54.183 2.125 1.00 48.12 68 SER A O 1
ATOM 560 N N . PRO A 1 69 ? -39.476 -53.977 0.918 1.00 62.94 69 PRO A N 1
ATOM 561 C CA . PRO A 1 69 ? -40.357 -53.756 2.052 1.00 62.94 69 PRO A CA 1
ATOM 562 C C . PRO A 1 69 ? -41.123 -55.017 2.471 1.00 62.94 69 PRO A C 1
ATOM 564 O O . PRO A 1 69 ? -41.614 -55.793 1.653 1.00 62.94 69 PRO A O 1
ATOM 567 N N . GLY A 1 70 ? -41.304 -55.151 3.777 1.00 41.00 70 GLY A N 1
ATOM 568 C CA . GLY A 1 70 ? -42.168 -56.122 4.441 1.00 41.00 70 GLY A CA 1
ATOM 569 C C . GLY A 1 70 ? -41.670 -56.267 5.878 1.00 41.00 70 GLY A C 1
ATOM 570 O O . GLY A 1 70 ? -40.474 -56.246 6.102 1.00 41.00 70 GLY A O 1
ATOM 571 N N . ARG A 1 71 ? -42.475 -56.395 6.922 1.00 44.00 71 ARG A N 1
ATOM 572 C CA . ARG A 1 71 ? -43.907 -56.620 7.053 1.00 44.00 71 ARG A CA 1
ATOM 573 C C . ARG A 1 71 ? -44.176 -56.535 8.569 1.00 44.00 71 ARG A C 1
ATOM 575 O O . ARG A 1 71 ? -43.503 -57.229 9.311 1.00 44.00 71 ARG A O 1
ATOM 582 N N . VAL A 1 72 ? -45.114 -55.661 8.939 1.00 52.97 72 VAL A N 1
ATOM 583 C CA . VAL A 1 72 ? -45.991 -55.566 10.132 1.00 52.97 72 VAL A CA 1
ATOM 584 C C . VAL A 1 72 ? -45.608 -56.105 11.530 1.00 52.97 72 VAL A C 1
ATOM 586 O O . VAL A 1 72 ? -45.144 -57.226 11.694 1.00 52.97 72 VAL A O 1
ATOM 589 N N . ASP A 1 73 ? -46.074 -55.303 12.501 1.00 46.84 73 ASP A N 1
ATOM 590 C CA . ASP A 1 73 ? -46.668 -55.643 13.808 1.00 46.84 73 ASP A CA 1
ATOM 591 C C . ASP A 1 73 ? -45.750 -56.067 14.969 1.00 46.84 73 ASP A C 1
ATOM 593 O O . ASP A 1 73 ? -45.372 -57.225 15.103 1.00 46.84 73 ASP A O 1
ATOM 597 N N . SER A 1 74 ? -45.475 -55.122 15.882 1.00 48.84 74 SER A N 1
ATOM 598 C CA . SER A 1 74 ? -46.137 -55.069 17.205 1.00 48.84 74 SER A CA 1
ATOM 599 C C . SER A 1 74 ? -45.519 -54.009 18.149 1.00 48.84 74 SER A C 1
ATOM 601 O O . SER A 1 74 ? -44.297 -53.904 18.227 1.00 48.84 74 SER A O 1
ATOM 603 N N . PRO A 1 75 ? -46.343 -53.257 18.912 1.00 64.38 75 PRO A N 1
ATOM 604 C CA . PRO A 1 75 ? -45.951 -52.440 20.073 1.00 64.38 75 PRO A CA 1
ATOM 605 C C . PRO A 1 75 ? -46.292 -53.190 21.391 1.00 64.38 75 PRO A C 1
ATOM 607 O O . PRO A 1 75 ? -46.732 -54.340 21.327 1.00 64.38 75 PRO A O 1
ATOM 610 N N . PRO A 1 76 ? -46.327 -52.546 22.574 1.00 60.59 76 PRO A N 1
ATOM 611 C CA . PRO A 1 76 ? -45.393 -51.609 23.207 1.00 60.59 76 PRO A CA 1
ATOM 612 C C . PRO A 1 76 ? -44.864 -52.193 24.542 1.00 60.59 76 PRO A C 1
ATOM 614 O O . PRO A 1 76 ? -45.584 -52.914 25.230 1.00 60.59 76 PRO A O 1
ATOM 617 N N . VAL A 1 77 ? -43.653 -51.836 24.978 1.00 48.09 77 VAL A N 1
ATOM 618 C CA . VAL A 1 77 ? -43.255 -52.025 26.386 1.00 48.09 77 VAL A CA 1
ATOM 619 C C . VAL A 1 77 ? -42.730 -50.714 26.944 1.00 48.09 77 VAL A C 1
ATOM 621 O O . VAL A 1 77 ? -41.681 -50.206 26.565 1.00 48.09 77 VAL A O 1
ATOM 624 N N . THR A 1 78 ? -43.560 -50.193 27.834 1.00 51.97 78 THR A N 1
ATOM 625 C CA . THR A 1 78 ? -43.343 -49.151 28.823 1.00 51.97 78 THR A CA 1
ATOM 626 C C . THR A 1 78 ? -42.145 -49.504 29.707 1.00 51.97 78 THR A C 1
ATOM 628 O O . THR A 1 78 ? -42.132 -50.568 30.325 1.00 51.97 78 THR A O 1
ATOM 631 N N . GLY A 1 79 ? -41.170 -48.603 29.786 1.00 49.19 79 GLY A N 1
ATOM 632 C CA . GLY A 1 79 ? -40.078 -48.627 30.754 1.00 49.19 79 GLY A CA 1
ATOM 633 C C . GLY A 1 79 ? -39.777 -47.190 31.155 1.00 49.19 79 GLY A C 1
ATOM 634 O O . GLY A 1 79 ? -39.423 -46.376 30.307 1.00 49.19 79 GLY A O 1
ATOM 635 N N . GLU A 1 80 ? -40.057 -46.883 32.415 1.00 53.53 80 GLU A N 1
ATOM 636 C CA . GLU A 1 80 ? -39.809 -45.610 33.086 1.00 53.53 80 GLU A CA 1
ATOM 637 C C . GLU A 1 80 ? -38.305 -45.416 33.380 1.00 53.53 80 GLU A C 1
ATOM 639 O O . GLU A 1 80 ? -37.518 -46.338 33.189 1.00 53.53 80 GLU A O 1
ATOM 644 N N . GLU A 1 81 ? -37.965 -44.232 33.910 1.00 49.41 81 GLU A N 1
ATOM 645 C CA . GLU A 1 81 ? -36.663 -43.815 34.475 1.00 49.41 81 GLU A CA 1
ATOM 646 C C . GLU A 1 81 ? -35.587 -43.421 33.441 1.00 49.41 81 GLU A C 1
ATOM 648 O O . GLU A 1 81 ? -35.318 -44.129 32.488 1.00 49.41 81 GLU A O 1
ATOM 653 N N . GLN A 1 82 ? -34.904 -42.278 33.523 1.00 49.25 82 GLN A N 1
ATOM 654 C CA . GLN A 1 82 ? -34.608 -41.416 34.662 1.00 49.25 82 GLN A CA 1
ATOM 655 C C . GLN A 1 82 ? -34.272 -40.019 34.108 1.00 49.25 82 GLN A C 1
ATOM 657 O O . GLN A 1 82 ? -33.401 -39.868 33.254 1.00 49.25 82 GLN A O 1
ATOM 662 N N . LYS A 1 83 ? -34.993 -38.991 34.560 1.00 47.91 83 LYS A N 1
ATOM 663 C CA . LYS A 1 83 ? -34.730 -37.588 34.225 1.00 47.91 83 LYS A CA 1
ATOM 664 C C . LYS A 1 83 ? -33.631 -37.084 35.161 1.00 47.91 83 LYS A C 1
ATOM 666 O O . LYS A 1 83 ? -33.926 -36.732 36.298 1.00 47.91 83 LYS A O 1
ATOM 671 N N . SER A 1 84 ? -32.383 -37.095 34.705 1.00 48.78 84 SER A N 1
ATOM 672 C CA . SER A 1 84 ? -31.277 -36.409 35.374 1.00 48.78 84 SER A CA 1
ATOM 673 C C . SER A 1 84 ? -31.421 -34.902 35.155 1.00 48.78 84 SER A C 1
ATOM 675 O O . SER A 1 84 ? -31.411 -34.401 34.033 1.00 48.78 84 SER A O 1
ATOM 677 N N . GLU A 1 85 ? -31.645 -34.206 36.260 1.00 47.41 85 GLU A N 1
ATOM 678 C CA . GLU A 1 85 ? -31.681 -32.754 36.393 1.00 47.41 85 GLU A CA 1
ATOM 679 C C . GLU A 1 85 ? -30.240 -32.227 36.246 1.00 47.41 85 GLU A C 1
ATOM 681 O O . GLU A 1 85 ? -29.368 -32.703 36.974 1.00 47.41 85 GLU A O 1
ATOM 686 N N . PRO A 1 86 ? -29.934 -31.335 35.285 1.00 58.94 86 PRO A N 1
ATOM 687 C CA . PRO A 1 86 ? -28.600 -30.758 35.189 1.00 58.94 86 PRO A CA 1
ATOM 688 C C . PRO A 1 86 ? -28.380 -29.803 36.369 1.00 58.94 86 PRO A C 1
ATOM 690 O O . PRO A 1 86 ? -29.153 -28.864 36.561 1.00 58.94 86 PRO A O 1
ATOM 693 N N . GLU A 1 87 ? -27.347 -30.080 37.169 1.00 52.72 87 GLU A N 1
ATOM 694 C CA . GLU A 1 87 ? -26.868 -29.190 38.226 1.00 52.72 87 GLU A CA 1
ATOM 695 C C . GLU A 1 87 ? -26.522 -27.820 37.634 1.00 52.72 87 GLU A C 1
ATOM 697 O O . GLU A 1 87 ? -25.831 -27.712 36.621 1.00 52.72 87 GLU A O 1
ATOM 702 N N . SER A 1 88 ? -27.051 -26.781 38.273 1.00 57.06 88 SER A N 1
ATOM 703 C CA . SER A 1 88 ? -26.873 -25.382 37.916 1.00 57.06 88 SER A CA 1
ATOM 704 C C . SER A 1 88 ? -25.392 -25.001 37.882 1.00 57.06 88 SER A C 1
ATOM 706 O O . SER A 1 88 ? -24.709 -25.074 38.905 1.00 57.06 88 SER A O 1
ATOM 708 N N . GLU A 1 89 ? -24.912 -24.553 36.722 1.00 54.19 89 GLU A N 1
ATOM 709 C CA . GLU A 1 89 ? -23.627 -23.864 36.609 1.00 54.19 89 GLU A CA 1
ATOM 710 C C . GLU A 1 89 ? -23.619 -22.626 37.531 1.00 54.19 89 GLU A C 1
ATOM 712 O O . GLU A 1 89 ? -24.627 -21.914 37.609 1.00 54.19 89 GLU A O 1
ATOM 717 N N . PRO A 1 90 ? -22.520 -22.372 38.263 1.00 60.88 90 PRO A N 1
ATOM 718 C CA . PRO A 1 90 ? -22.405 -21.208 39.131 1.00 60.88 90 PRO A CA 1
ATOM 719 C C . PRO A 1 90 ? -22.441 -19.923 38.296 1.00 60.88 90 PRO A C 1
ATOM 721 O O . PRO A 1 90 ? -21.727 -19.801 37.301 1.00 60.88 90 PRO A O 1
ATOM 724 N N . GLU A 1 91 ? -23.285 -18.971 38.704 1.00 58.56 91 GLU A N 1
ATOM 725 C CA . GLU A 1 91 ? -23.373 -17.656 38.067 1.00 58.56 91 GLU A CA 1
ATOM 726 C C . GLU A 1 91 ? -21.992 -16.975 38.056 1.00 58.56 91 GLU A C 1
ATOM 728 O O . GLU A 1 91 ? -21.299 -16.986 39.080 1.00 58.56 91 GLU A O 1
ATOM 733 N N . PRO A 1 92 ? -21.575 -16.393 36.917 1.00 65.00 92 PRO A N 1
ATOM 734 C CA . PRO A 1 92 ? -20.294 -15.711 36.808 1.00 65.00 92 PRO A CA 1
ATOM 735 C C . PRO A 1 92 ? -20.249 -14.520 37.769 1.00 65.00 92 PRO A C 1
ATOM 737 O O . PRO A 1 92 ? -21.167 -13.696 37.797 1.00 65.00 92 PRO A O 1
ATOM 740 N N . GLU A 1 93 ? -19.180 -14.444 38.565 1.00 64.69 93 GLU A N 1
ATOM 741 C CA . GLU A 1 93 ? -18.938 -13.304 39.447 1.00 64.69 93 GLU A CA 1
ATOM 742 C C . GLU A 1 93 ? -18.905 -12.000 38.628 1.00 64.69 93 GLU A C 1
ATOM 744 O O . GLU A 1 93 ? -18.352 -11.979 37.524 1.00 64.69 93 GLU A O 1
ATOM 749 N N . PRO A 1 94 ? -19.512 -10.915 39.141 1.00 65.75 94 PRO A N 1
ATOM 750 C CA . PRO A 1 94 ? -19.598 -9.649 38.430 1.00 65.75 94 PRO A CA 1
ATOM 751 C C . PRO A 1 94 ? -18.198 -9.100 38.141 1.00 65.75 94 PRO A C 1
ATOM 753 O O . PRO A 1 94 ? -17.387 -8.937 39.055 1.00 65.75 94 PRO A O 1
ATOM 756 N N . GLU A 1 95 ? -17.930 -8.808 36.865 1.00 65.00 95 GLU A N 1
ATOM 757 C CA . GLU A 1 95 ? -16.681 -8.180 36.440 1.00 65.00 95 GLU A CA 1
ATOM 758 C C . GLU A 1 95 ? -16.468 -6.852 37.191 1.00 65.00 95 GLU A C 1
ATOM 760 O O . GLU A 1 95 ? -17.414 -6.071 37.350 1.00 65.00 95 GLU A O 1
ATOM 765 N N . PRO A 1 96 ? -15.242 -6.588 37.677 1.00 68.12 96 PRO A N 1
ATOM 766 C CA . PRO A 1 96 ? -14.927 -5.370 38.408 1.00 68.12 96 PRO A CA 1
ATOM 767 C C . PRO A 1 96 ? -15.158 -4.139 37.526 1.00 68.12 96 PRO A C 1
ATOM 769 O O . PRO A 1 96 ? -14.688 -4.078 36.389 1.00 68.12 96 PRO A O 1
ATOM 772 N N . GLU A 1 97 ? -15.884 -3.154 38.065 1.00 66.88 97 GLU A N 1
ATOM 773 C CA . GLU A 1 97 ? -16.148 -1.897 37.368 1.00 66.88 97 GLU A CA 1
ATOM 774 C C . GLU A 1 97 ? -14.828 -1.211 36.964 1.00 66.88 97 GLU A C 1
ATOM 776 O O . GLU A 1 97 ? -13.891 -1.155 37.770 1.00 66.88 97 GLU A O 1
ATOM 781 N N . PRO A 1 98 ? -14.740 -0.689 35.728 1.00 69.19 98 PRO A N 1
ATOM 782 C CA . PRO A 1 98 ? -13.535 -0.048 35.224 1.00 69.19 98 PRO A CA 1
ATOM 783 C C . PRO A 1 98 ? -13.166 1.163 36.084 1.00 69.19 98 PRO A C 1
ATOM 785 O O . PRO A 1 98 ? -13.992 2.045 36.333 1.00 69.19 98 PRO A O 1
ATOM 788 N N . GLU A 1 99 ? -11.909 1.201 36.535 1.00 67.12 99 GLU A N 1
ATOM 789 C CA . GLU A 1 99 ? -11.378 2.338 37.281 1.00 67.12 99 GLU A CA 1
ATOM 790 C C . GLU A 1 99 ? -11.489 3.630 36.450 1.00 67.12 99 GLU A C 1
ATOM 792 O O . GLU A 1 99 ? -11.257 3.611 35.237 1.00 67.12 99 GLU A O 1
ATOM 797 N N . PRO A 1 100 ? -11.844 4.760 37.089 1.00 68.38 100 PRO A N 1
ATOM 798 C CA . PRO A 1 100 ? -12.045 6.030 36.407 1.00 68.38 100 PRO A CA 1
ATOM 799 C C . PRO A 1 100 ? -10.768 6.488 35.695 1.00 68.38 100 PRO A C 1
ATOM 801 O O . PRO A 1 100 ? -9.690 6.531 36.293 1.00 68.38 100 PRO A O 1
ATOM 804 N N . GLU A 1 101 ? -10.904 6.850 34.416 1.00 65.12 101 GLU A N 1
ATOM 805 C CA . GLU A 1 101 ? -9.797 7.376 33.620 1.00 65.12 101 GLU A CA 1
ATOM 806 C C . GLU A 1 101 ? -9.203 8.642 34.268 1.00 65.12 101 GLU A C 1
ATOM 808 O O . GLU A 1 101 ? -9.945 9.502 34.756 1.00 65.12 101 GLU A O 1
ATOM 813 N N . PRO A 1 102 ? -7.864 8.773 34.284 1.00 68.88 102 PRO A N 1
ATOM 814 C CA . PRO A 1 102 ? -7.186 9.917 34.875 1.00 68.88 102 PRO A CA 1
ATOM 815 C C . PRO A 1 102 ? -7.553 11.214 34.147 1.00 68.88 102 PRO A C 1
ATOM 817 O O . PRO A 1 102 ? -7.486 11.294 32.919 1.00 68.88 102 PRO A O 1
ATOM 820 N N . GLU A 1 103 ? -7.913 12.242 34.920 1.00 66.44 103 GLU A N 1
ATOM 821 C CA . GLU A 1 103 ? -8.230 13.566 34.384 1.00 66.44 103 GLU A CA 1
ATOM 822 C C . GLU A 1 103 ? -7.041 14.151 33.593 1.00 66.44 103 GLU A C 1
ATOM 824 O O . GLU A 1 103 ? -5.887 14.028 34.021 1.00 66.44 103 GLU A O 1
ATOM 829 N N . PRO A 1 104 ? -7.305 14.801 32.445 1.00 69.38 104 PRO A N 1
ATOM 830 C CA . PRO A 1 104 ? -6.271 15.360 31.585 1.00 69.38 104 PRO A CA 1
ATOM 831 C C . PRO A 1 104 ? -5.473 16.458 32.297 1.00 69.38 104 PRO A C 1
ATOM 833 O O . PRO A 1 104 ? -6.034 17.397 32.867 1.00 69.38 104 PRO A O 1
ATOM 836 N N . GLU A 1 105 ? -4.143 16.353 32.232 1.00 66.94 105 GLU A N 1
ATOM 837 C CA . GLU A 1 105 ? -3.238 17.376 32.756 1.00 66.94 105 GLU A CA 1
ATOM 838 C C . GLU A 1 105 ? -3.402 18.712 31.998 1.00 66.94 105 GLU A C 1
ATOM 840 O O . GLU A 1 105 ? -3.571 18.719 30.775 1.00 66.94 105 GLU A O 1
ATOM 845 N N . PRO A 1 106 ? -3.335 19.859 32.702 1.00 66.75 106 PRO A N 1
ATOM 846 C CA . PRO A 1 106 ? -3.555 21.177 32.116 1.00 66.75 106 PRO A CA 1
ATOM 847 C C . PRO A 1 106 ? -2.470 21.561 31.102 1.00 66.75 106 PRO A C 1
ATOM 849 O O . PRO A 1 106 ? -1.270 21.453 31.364 1.00 66.75 106 PRO A O 1
ATOM 852 N N . GLU A 1 107 ? -2.908 22.076 29.952 1.00 66.19 107 GLU A N 1
ATOM 853 C CA . GLU A 1 107 ? -2.029 22.550 28.883 1.00 66.19 107 GLU A CA 1
ATOM 854 C C . GLU A 1 107 ? -1.170 23.762 29.312 1.00 66.19 107 GLU A C 1
ATOM 856 O O . GLU A 1 107 ? -1.629 24.638 30.056 1.00 66.19 107 GLU A O 1
ATOM 861 N N . PRO A 1 108 ? 0.082 23.860 28.824 1.00 59.75 108 PRO A N 1
ATOM 862 C CA . PRO A 1 108 ? 0.985 24.956 29.150 1.00 59.75 108 PRO A CA 1
ATOM 863 C C . PRO A 1 108 ? 0.558 26.274 28.486 1.00 59.75 108 PRO A C 1
ATOM 865 O O . PRO A 1 108 ? 0.507 26.404 27.263 1.00 59.75 108 PRO A O 1
ATOM 868 N N . ILE A 1 109 ? 0.327 27.291 29.318 1.00 58.81 109 ILE A N 1
ATOM 869 C CA . ILE A 1 109 ? 0.069 28.674 28.904 1.00 58.81 109 ILE A CA 1
ATOM 870 C C . ILE A 1 109 ? 1.357 29.263 28.312 1.00 58.81 109 ILE A C 1
ATOM 872 O O . ILE A 1 109 ? 2.349 29.454 29.015 1.00 58.81 109 ILE A O 1
ATOM 876 N N . ILE A 1 110 ? 1.345 29.569 27.014 1.00 56.59 110 ILE A N 1
ATOM 877 C CA . ILE A 1 110 ? 2.431 30.292 26.345 1.00 56.59 110 ILE A CA 1
ATOM 878 C C . ILE A 1 110 ? 2.237 31.791 26.603 1.00 56.59 110 ILE A C 1
ATOM 880 O O . ILE A 1 110 ? 1.384 32.437 25.993 1.00 56.59 110 ILE A O 1
ATOM 884 N N . GLU A 1 111 ? 3.037 32.353 27.510 1.00 58.09 111 GLU A N 1
ATOM 885 C CA . GLU A 1 111 ? 3.126 33.799 27.720 1.00 58.09 111 GLU A CA 1
ATOM 886 C C . GLU A 1 111 ? 3.730 34.478 26.478 1.00 58.09 111 GLU A C 1
ATOM 888 O O . GLU A 1 111 ? 4.908 34.314 26.153 1.00 58.09 111 GLU A O 1
ATOM 893 N N . GLN A 1 112 ? 2.909 35.256 25.769 1.00 50.97 112 GLN A N 1
ATOM 894 C CA . GLN A 1 112 ? 3.354 36.107 24.669 1.00 50.97 112 GLN A CA 1
ATOM 895 C C . GLN A 1 112 ? 4.188 37.274 25.211 1.00 50.97 112 GLN A C 1
ATOM 897 O O . GLN A 1 112 ? 3.657 38.254 25.734 1.00 50.97 112 GLN A O 1
ATOM 902 N N . GLN A 1 113 ? 5.508 37.185 25.057 1.00 51.41 113 GLN A N 1
ATOM 903 C CA . GLN A 1 113 ? 6.405 38.318 25.259 1.00 51.41 113 GLN A CA 1
ATOM 904 C C . GLN A 1 113 ? 6.196 39.358 24.151 1.00 51.41 113 GLN A C 1
ATOM 906 O O . GLN A 1 113 ? 6.627 39.185 23.011 1.00 51.41 113 GLN A O 1
ATOM 911 N N . GLN A 1 114 ? 5.556 40.467 24.525 1.00 56.62 114 GLN A N 1
ATOM 912 C CA . GLN A 1 114 ? 5.650 41.751 23.837 1.00 56.62 114 GLN A CA 1
ATOM 913 C C . GLN A 1 114 ? 7.104 42.236 23.873 1.00 56.62 114 GLN A C 1
ATOM 915 O O . GLN A 1 114 ? 7.612 42.659 24.910 1.00 56.62 114 GLN A O 1
ATOM 920 N N . GLY A 1 115 ? 7.764 42.155 22.720 1.00 47.34 115 GLY A N 1
ATOM 921 C CA . GLY A 1 115 ? 9.050 42.780 22.438 1.00 47.34 115 GLY A CA 1
ATOM 922 C C . GLY A 1 115 ? 8.854 43.974 21.516 1.00 47.34 115 GLY A C 1
ATOM 923 O O . GLY A 1 115 ? 8.974 43.856 20.301 1.00 47.34 115 GLY A O 1
ATOM 924 N N . ASP A 1 116 ? 8.520 45.102 22.128 1.00 53.81 116 ASP A N 1
ATOM 925 C CA . ASP A 1 116 ? 8.703 46.452 21.604 1.00 53.81 116 ASP A CA 1
ATOM 926 C C . ASP A 1 116 ? 10.187 46.638 21.217 1.00 53.81 116 ASP A C 1
ATOM 928 O O . ASP A 1 116 ? 11.043 46.265 22.021 1.00 53.81 116 ASP A O 1
ATOM 932 N N . LEU A 1 117 ? 10.499 47.151 20.013 1.00 43.22 117 LEU A N 1
ATOM 933 C CA . LEU A 1 117 ? 11.639 48.047 19.711 1.00 43.22 117 LEU A CA 1
ATOM 934 C C . LEU A 1 117 ? 11.890 48.239 18.194 1.00 43.22 117 LEU A C 1
ATOM 936 O O . LEU A 1 117 ? 12.190 47.307 17.455 1.00 43.22 117 LEU A O 1
ATOM 940 N N . LEU A 1 118 ? 11.930 49.528 17.838 1.00 42.72 118 LEU A N 1
ATOM 941 C CA . LEU A 1 118 ? 12.606 50.199 16.715 1.00 42.72 118 LEU A CA 1
ATOM 942 C C . LEU A 1 118 ? 11.914 50.308 15.343 1.00 42.72 118 LEU A C 1
ATOM 944 O O . LEU A 1 118 ? 12.199 49.606 14.378 1.00 42.72 118 LEU A O 1
ATOM 948 N N . SER A 1 119 ? 11.130 51.383 15.260 1.00 48.97 119 SER A N 1
ATOM 949 C CA . SER A 1 119 ? 11.087 52.318 14.131 1.00 48.97 119 SER A CA 1
ATOM 950 C C . SER A 1 119 ? 12.485 52.813 13.725 1.00 48.97 119 SER A C 1
ATOM 952 O O . SER A 1 119 ? 13.210 53.323 14.580 1.00 48.97 119 SER A O 1
ATOM 954 N N . THR A 1 120 ? 12.800 52.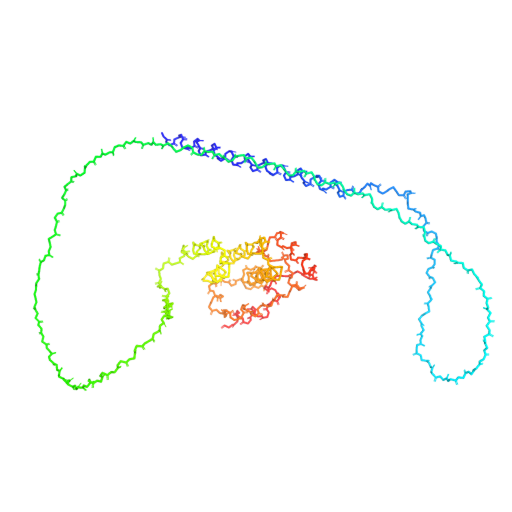762 12.424 1.00 49.34 120 THR A N 1
ATOM 955 C CA . THR A 1 120 ? 13.555 53.818 11.724 1.00 49.34 120 THR A CA 1
ATOM 956 C C . THR A 1 120 ? 13.100 53.931 10.266 1.00 49.34 120 THR A C 1
ATOM 958 O O . THR A 1 120 ? 13.215 52.982 9.495 1.00 49.34 120 THR A O 1
ATOM 961 N N . GLN A 1 121 ? 12.592 55.124 9.960 1.00 48.56 121 GLN A N 1
ATOM 962 C CA . GLN A 1 121 ? 12.222 55.731 8.679 1.00 48.56 121 GLN A CA 1
ATOM 963 C C . GLN A 1 121 ? 13.159 55.488 7.484 1.00 48.56 121 GLN A C 1
ATOM 965 O O . GLN A 1 121 ? 14.378 55.589 7.602 1.00 48.56 121 GLN A O 1
ATOM 970 N N . ASP A 1 122 ? 12.519 55.243 6.336 1.00 56.84 122 ASP A N 1
ATOM 971 C CA . ASP A 1 122 ? 12.554 56.029 5.093 1.00 56.84 122 ASP A CA 1
ATOM 972 C C . ASP A 1 122 ? 13.820 56.848 4.790 1.00 56.84 122 ASP A C 1
ATOM 974 O O . ASP A 1 122 ? 14.036 57.896 5.396 1.00 56.84 122 ASP A O 1
ATOM 978 N N . ASP A 1 123 ? 14.553 56.465 3.733 1.00 51.44 123 ASP A N 1
ATOM 979 C CA . ASP A 1 123 ? 15.080 57.465 2.799 1.00 51.44 123 ASP A CA 1
ATOM 980 C C . ASP A 1 123 ? 15.390 56.917 1.386 1.00 51.44 123 ASP A C 1
ATOM 982 O O . ASP A 1 123 ? 16.052 55.897 1.206 1.00 51.44 123 ASP A O 1
ATOM 986 N N . ALA A 1 124 ? 14.901 57.687 0.413 1.00 44.94 124 ALA A N 1
ATOM 987 C CA . ALA A 1 124 ? 15.474 58.040 -0.887 1.00 44.94 124 ALA A CA 1
ATOM 988 C C . ALA A 1 124 ? 15.892 57.001 -1.964 1.00 44.94 124 ALA A C 1
ATOM 990 O O . ALA A 1 124 ? 16.890 56.291 -1.880 1.00 44.94 124 ALA A O 1
ATOM 991 N N . THR A 1 125 ? 15.257 57.217 -3.129 1.00 54.72 125 THR A N 1
ATOM 992 C CA . THR A 1 125 ? 15.807 57.227 -4.506 1.00 54.72 125 THR A CA 1
ATOM 993 C C . THR A 1 125 ? 16.115 55.902 -5.209 1.00 54.72 125 THR A C 1
ATOM 995 O O . THR A 1 125 ? 17.122 55.260 -4.945 1.00 54.72 125 THR A O 1
ATOM 998 N N . ASN A 1 126 ? 15.346 55.607 -6.266 1.00 48.75 126 ASN A N 1
ATOM 999 C CA . ASN A 1 126 ? 15.969 55.339 -7.562 1.00 48.75 126 ASN A CA 1
ATOM 1000 C C . ASN A 1 126 ? 15.037 55.687 -8.736 1.00 48.75 126 ASN A C 1
ATOM 1002 O O . ASN A 1 126 ? 13.907 55.209 -8.827 1.00 48.75 126 ASN A O 1
ATOM 1006 N N . ASP A 1 127 ? 15.573 56.529 -9.612 1.00 45.44 127 ASP A N 1
ATOM 1007 C CA . ASP A 1 127 ? 15.065 56.948 -10.911 1.00 45.44 127 ASP A CA 1
ATOM 1008 C C . ASP A 1 127 ? 15.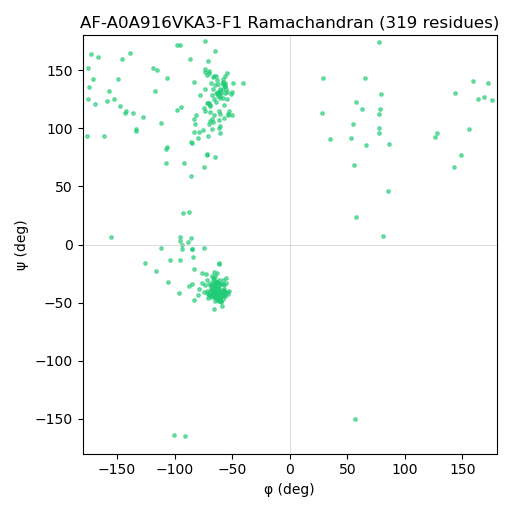114 55.820 -11.957 1.00 45.44 127 ASP A C 1
ATOM 1010 O O . ASP A 1 127 ? 16.030 55.001 -11.941 1.00 45.44 127 ASP A O 1
ATOM 1014 N N . GLN A 1 128 ? 14.164 55.854 -12.904 1.00 52.12 128 GLN A N 1
ATOM 1015 C CA . GLN A 1 128 ? 14.285 55.626 -14.367 1.00 52.12 128 GLN A CA 1
ATOM 1016 C C . GLN A 1 128 ? 12.907 55.182 -14.897 1.00 52.12 128 GLN A C 1
ATOM 1018 O O . GLN A 1 128 ? 12.472 54.066 -14.651 1.00 52.12 128 GLN A O 1
ATOM 1023 N N . ALA A 1 129 ? 12.064 56.029 -15.498 1.00 44.00 129 ALA A N 1
ATOM 1024 C CA . ALA A 1 129 ? 12.232 56.807 -16.731 1.00 44.00 129 ALA A CA 1
ATOM 1025 C C . ALA A 1 129 ? 12.641 55.952 -17.945 1.00 44.00 129 ALA A C 1
ATOM 1027 O O . ALA A 1 129 ? 13.827 55.784 -18.187 1.00 44.00 129 ALA A O 1
ATOM 1028 N N . TYR A 1 130 ? 11.653 55.470 -18.712 1.00 51.16 130 TYR A N 1
ATOM 1029 C CA . TYR A 1 130 ? 11.664 55.433 -20.186 1.00 51.16 130 TYR A CA 1
ATOM 1030 C C . TYR A 1 130 ? 10.223 55.265 -20.716 1.00 51.16 130 TYR A C 1
ATOM 1032 O O . TYR A 1 130 ? 9.685 54.168 -20.831 1.00 51.16 130 TYR A O 1
ATOM 1040 N N . SER A 1 131 ? 9.586 56.395 -21.017 1.00 57.00 131 SER A N 1
ATOM 1041 C CA . SER A 1 131 ? 8.645 56.564 -22.134 1.00 57.00 131 SER A CA 1
ATOM 1042 C C . SER A 1 131 ? 9.499 56.925 -23.380 1.00 57.00 131 SER A C 1
ATOM 1044 O O . SER A 1 131 ? 10.644 57.333 -23.217 1.00 57.00 131 SER A O 1
ATOM 1046 N N . ALA A 1 132 ? 9.125 56.797 -24.654 1.00 46.75 132 ALA A N 1
ATOM 1047 C CA . ALA A 1 132 ? 7.840 56.810 -25.336 1.00 46.75 132 ALA A CA 1
ATOM 1048 C C . ALA A 1 132 ? 8.049 56.417 -26.831 1.00 46.75 132 ALA A C 1
ATOM 1050 O O . ALA A 1 132 ? 9.156 56.591 -27.336 1.00 46.75 132 ALA A O 1
ATOM 1051 N N . THR A 1 133 ? 6.953 56.052 -27.530 1.00 45.75 133 THR A N 1
ATOM 1052 C CA . THR A 1 133 ? 6.596 56.403 -28.945 1.00 45.75 133 THR A CA 1
ATOM 1053 C C . THR A 1 133 ? 7.481 55.880 -30.104 1.00 45.75 133 THR A C 1
ATOM 1055 O O . THR A 1 133 ? 8.691 55.838 -29.980 1.00 45.75 133 THR A O 1
ATOM 1058 N N . THR A 1 134 ? 7.016 55.485 -31.300 1.00 44.09 134 THR A N 1
ATOM 1059 C CA . THR A 1 134 ? 5.791 55.754 -32.088 1.00 44.09 134 THR A CA 1
ATOM 1060 C C . THR A 1 134 ? 5.799 54.888 -33.363 1.00 44.09 134 THR A C 1
ATOM 1062 O O . THR A 1 134 ? 6.865 54.646 -33.916 1.00 44.09 134 THR A O 1
ATOM 1065 N N . ASP A 1 135 ? 4.593 54.565 -33.845 1.00 40.22 135 ASP A N 1
ATOM 1066 C CA . ASP A 1 135 ? 4.135 54.671 -35.247 1.00 40.22 135 ASP A CA 1
ATOM 1067 C C . ASP A 1 135 ? 4.798 53.851 -36.376 1.00 40.22 135 ASP A C 1
ATOM 1069 O O . ASP A 1 135 ? 5.927 54.109 -36.785 1.00 40.22 135 ASP A O 1
ATOM 1073 N N . SER A 1 136 ? 4.014 52.962 -37.002 1.00 49.34 136 SER A N 1
ATOM 1074 C CA . SER A 1 136 ? 3.605 53.084 -38.421 1.00 49.34 136 SER A CA 1
ATOM 1075 C C . SER A 1 136 ? 2.809 51.849 -38.855 1.00 49.34 136 SER A C 1
ATOM 1077 O O . SER A 1 136 ? 3.264 50.717 -38.704 1.00 49.34 136 SER A O 1
ATOM 1079 N N . GLY A 1 137 ? 1.596 52.077 -39.365 1.00 38.94 137 GLY A N 1
ATOM 1080 C CA . GLY A 1 137 ? 0.629 51.036 -39.719 1.00 38.94 137 GLY A CA 1
ATOM 1081 C C . GLY A 1 137 ? 0.687 50.509 -41.156 1.00 38.94 137 GLY A C 1
ATOM 1082 O O . GLY A 1 137 ? 1.638 50.752 -41.891 1.00 38.94 137 GLY A O 1
ATOM 1083 N N . SER A 1 138 ? -0.391 49.806 -41.526 1.00 41.06 138 SER A N 1
ATOM 1084 C CA . SER A 1 138 ? -1.060 49.748 -42.844 1.00 41.06 138 SER A CA 1
ATOM 1085 C C . SER A 1 138 ? -1.587 48.337 -43.133 1.00 41.06 138 SER A C 1
ATOM 1087 O O . SER A 1 138 ? -0.840 47.367 -43.028 1.00 41.06 138 SER A O 1
ATOM 1089 N N . GLY A 1 139 ? -2.860 48.231 -43.535 1.00 37.66 139 GLY A N 1
ATOM 1090 C CA . GLY A 1 139 ? -3.422 47.003 -44.109 1.00 37.66 139 GLY A CA 1
ATOM 1091 C C . GLY A 1 139 ? -4.907 46.768 -43.834 1.00 37.66 139 GLY A C 1
ATOM 1092 O O . GLY A 1 139 ? -5.261 45.956 -42.993 1.00 37.66 139 GLY A O 1
ATOM 1093 N N . SER A 1 140 ? -5.756 47.482 -44.566 1.00 44.66 140 SER A N 1
ATOM 1094 C CA . SER A 1 140 ? -7.194 47.261 -44.778 1.00 44.66 140 SER A CA 1
ATOM 1095 C C . SER A 1 140 ? -7.544 45.869 -45.330 1.00 44.66 140 SER A C 1
ATOM 1097 O O . SER A 1 140 ? -6.840 45.434 -46.235 1.00 44.66 140 SER A O 1
ATOM 1099 N N . ASP A 1 141 ? -8.683 45.273 -44.943 1.00 41.72 141 ASP A N 1
ATOM 1100 C CA . ASP A 1 141 ? -9.729 44.884 -45.916 1.00 41.72 141 ASP A CA 1
ATOM 1101 C C . ASP A 1 141 ? -11.090 44.524 -45.274 1.00 41.72 141 ASP A C 1
ATOM 1103 O O . ASP A 1 141 ? -11.192 44.303 -44.070 1.00 41.72 141 ASP A O 1
ATOM 1107 N N . ALA A 1 142 ? -12.132 44.556 -46.106 1.00 42.50 142 ALA A N 1
ATOM 1108 C CA . ALA A 1 142 ? -13.542 44.824 -45.820 1.00 42.50 142 ALA A CA 1
ATOM 1109 C C . ALA A 1 142 ? -14.486 43.614 -45.579 1.00 42.50 142 ALA A C 1
ATOM 1111 O O . ALA A 1 142 ? -14.159 42.470 -45.879 1.00 42.50 142 ALA A O 1
ATOM 1112 N N . GLY A 1 143 ? -15.726 43.930 -45.152 1.00 39.69 143 GLY A N 1
ATOM 1113 C CA . GLY A 1 143 ? -16.947 43.094 -45.242 1.00 39.69 143 GLY A CA 1
ATOM 1114 C C . GLY A 1 143 ? -17.642 42.905 -43.883 1.00 39.69 143 GLY A C 1
ATOM 1115 O O . GLY A 1 143 ? -17.175 42.120 -43.074 1.00 39.69 143 GLY A O 1
ATOM 1116 N N . SER A 1 144 ? -18.624 43.712 -43.459 1.00 42.12 144 SER A N 1
ATOM 1117 C CA . SER A 1 144 ? -20.033 43.786 -43.905 1.00 42.12 144 SER A CA 1
ATOM 1118 C C . SER A 1 144 ? -20.779 42.446 -43.830 1.00 42.12 144 SER A C 1
ATOM 1120 O O . SER A 1 144 ? -20.574 41.611 -44.699 1.00 42.12 144 SER A O 1
ATOM 1122 N N . THR A 1 145 ? -21.649 42.276 -42.822 1.00 45.88 145 THR A N 1
ATOM 1123 C CA . 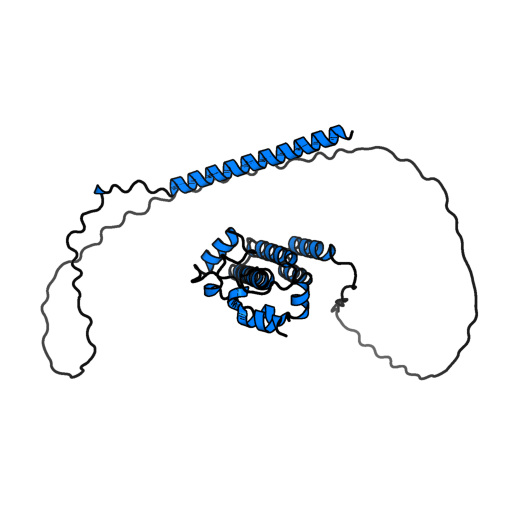THR A 1 145 ? -23.102 42.049 -42.993 1.00 45.88 145 THR A CA 1
ATOM 1124 C C . THR A 1 145 ? -23.843 42.122 -41.653 1.00 45.88 145 THR A C 1
ATOM 1126 O O . THR A 1 145 ? -23.350 41.666 -40.624 1.00 45.88 145 THR A O 1
ATOM 1129 N N . ASP A 1 146 ? -25.033 42.705 -41.737 1.00 40.16 146 ASP A N 1
ATOM 1130 C CA . ASP A 1 146 ? -26.028 43.018 -40.716 1.00 40.16 146 ASP A CA 1
ATOM 1131 C C . ASP A 1 146 ? -26.683 41.824 -40.002 1.00 40.16 146 ASP A C 1
ATOM 1133 O O . ASP A 1 146 ? -26.716 40.712 -40.531 1.00 40.16 146 ASP A O 1
ATOM 1137 N N . SER A 1 147 ? -27.371 42.159 -38.898 1.00 49.19 147 SER A N 1
ATOM 1138 C CA . SER A 1 147 ? -28.644 41.607 -38.365 1.00 49.19 147 SER A CA 1
ATOM 1139 C C . SER A 1 147 ? -28.480 41.194 -36.894 1.00 49.19 147 SER A C 1
ATOM 1141 O O . SER A 1 147 ? -27.900 40.158 -36.608 1.00 49.19 147 SER A O 1
ATOM 1143 N N . ALA A 1 148 ? -28.832 42.001 -35.888 1.00 46.38 148 ALA A N 1
ATOM 1144 C CA . ALA A 1 148 ? -30.159 42.540 -35.558 1.00 46.38 148 ALA A CA 1
ATOM 1145 C C . ALA A 1 148 ? -31.227 41.450 -35.373 1.00 46.38 148 ALA A C 1
ATOM 1147 O O . ALA A 1 148 ? -32.140 41.352 -36.185 1.00 46.38 148 ALA A O 1
ATOM 1148 N N . TRP A 1 149 ? -31.106 40.657 -34.303 1.00 54.78 149 TRP A N 1
ATOM 1149 C CA . TRP A 1 149 ? -32.230 39.966 -33.660 1.00 54.78 149 TRP A CA 1
ATOM 1150 C C . TRP A 1 149 ? -32.123 40.170 -32.146 1.00 54.78 149 TRP A C 1
ATOM 1152 O O . TRP A 1 149 ? -31.370 39.484 -31.461 1.00 54.78 149 TRP A O 1
ATOM 1162 N N . ASP A 1 150 ? -32.876 41.158 -31.665 1.00 41.59 150 ASP A N 1
ATOM 1163 C CA . ASP A 1 150 ? -33.417 41.190 -30.310 1.00 41.59 150 ASP A CA 1
ATOM 1164 C C . ASP A 1 150 ? -34.284 39.945 -30.084 1.00 41.59 150 ASP A C 1
ATOM 1166 O O . ASP A 1 150 ? -35.134 39.610 -30.915 1.00 41.59 150 ASP A O 1
ATOM 1170 N N . SER A 1 151 ? -34.116 39.275 -28.949 1.00 45.09 151 SER A N 1
ATOM 1171 C CA . SER A 1 151 ? -35.254 38.812 -28.145 1.00 45.09 151 SER A CA 1
ATOM 1172 C C . SER A 1 151 ? -34.784 38.311 -26.787 1.00 45.09 151 SER A C 1
ATOM 1174 O O . SER A 1 151 ? -33.992 37.379 -26.665 1.00 45.09 151 SER A O 1
ATOM 1176 N N . ASP A 1 152 ? -35.333 38.967 -25.776 1.00 44.56 152 ASP A N 1
ATOM 1177 C CA . ASP A 1 152 ? -35.281 38.645 -24.364 1.00 44.56 152 ASP A CA 1
ATOM 1178 C C . ASP A 1 152 ? -35.682 37.192 -24.072 1.00 44.56 152 ASP A C 1
ATOM 1180 O O . ASP A 1 152 ? -36.780 36.765 -24.433 1.00 44.56 152 ASP A O 1
ATOM 1184 N N . ILE A 1 153 ? -34.850 36.473 -23.312 1.00 50.00 153 ILE A N 1
ATOM 1185 C CA . ILE A 1 153 ? -35.321 35.464 -22.355 1.00 50.00 153 ILE A CA 1
ATOM 1186 C C . ILE A 1 153 ? -34.568 35.673 -21.041 1.00 50.00 153 ILE A C 1
ATOM 1188 O O . ILE A 1 153 ? -33.423 35.270 -20.850 1.00 50.00 153 ILE A O 1
ATOM 1192 N N . GLU A 1 154 ? -35.265 36.339 -20.134 1.00 48.59 154 GLU A N 1
ATOM 1193 C CA . GLU A 1 154 ? -35.036 36.357 -18.700 1.00 48.59 154 GLU A CA 1
ATOM 1194 C C . GLU A 1 154 ? -35.400 34.974 -18.131 1.00 48.59 154 GLU A C 1
ATOM 1196 O O . GLU A 1 154 ? -36.545 34.551 -18.287 1.00 48.59 154 GLU A O 1
ATOM 1201 N N . SER A 1 155 ? -34.454 34.259 -17.499 1.00 40.09 155 SER A N 1
ATOM 1202 C CA . SER A 1 155 ? -34.659 33.470 -16.261 1.00 40.09 155 SER A CA 1
ATOM 1203 C C . SER A 1 155 ? -33.544 32.449 -15.982 1.00 40.09 155 SER A C 1
ATOM 1205 O O . SER A 1 155 ? -33.325 31.523 -16.753 1.00 40.09 155 SER A O 1
ATOM 1207 N N . ALA A 1 156 ? -32.997 32.579 -14.770 1.00 40.38 156 ALA A N 1
ATOM 1208 C CA . ALA A 1 156 ? -32.607 31.515 -13.839 1.00 40.38 156 ALA A CA 1
ATOM 1209 C C . ALA A 1 156 ? -31.289 30.722 -14.031 1.00 40.38 156 ALA A C 1
ATOM 1211 O O . ALA A 1 156 ? -31.153 29.878 -14.905 1.00 40.38 156 ALA A O 1
ATOM 1212 N N . GLN A 1 157 ? -30.433 30.917 -13.015 1.00 38.56 157 GLN A N 1
ATOM 1213 C CA . GLN A 1 157 ? -29.646 29.908 -12.284 1.00 38.56 157 GLN A CA 1
ATOM 1214 C C . GLN A 1 157 ? -28.377 29.345 -12.949 1.00 38.56 157 GLN A C 1
ATOM 1216 O O . GLN A 1 157 ? -28.397 28.398 -13.720 1.00 38.56 157 GLN A O 1
ATOM 1221 N N . GLU A 1 158 ? -27.246 29.948 -12.572 1.00 49.47 158 GLU A N 1
ATOM 1222 C CA . GLU A 1 158 ? -26.255 29.318 -11.683 1.00 49.47 158 GLU A CA 1
ATOM 1223 C C . GLU A 1 158 ? -26.074 27.795 -11.826 1.00 49.47 158 GLU A C 1
ATOM 1225 O O . GLU A 1 158 ? -26.673 27.015 -11.095 1.00 49.47 158 GLU A O 1
ATOM 1230 N N . GLU A 1 159 ? -25.143 27.388 -12.689 1.00 46.78 159 GLU A N 1
ATOM 1231 C CA . GLU A 1 159 ? -24.273 26.249 -12.398 1.00 46.78 159 GLU A CA 1
ATOM 1232 C C . GLU A 1 159 ? -22.871 26.555 -12.933 1.00 46.78 159 GLU A C 1
ATOM 1234 O O . GLU A 1 159 ? -22.635 26.800 -14.119 1.00 46.78 159 GLU A O 1
ATOM 1239 N N . VAL A 1 160 ? -21.948 26.669 -11.988 1.00 40.28 160 VAL A N 1
ATOM 1240 C CA . VAL A 1 160 ? -20.586 27.150 -12.162 1.00 40.28 160 VAL A CA 1
ATOM 1241 C C . VAL A 1 160 ? -19.782 26.048 -12.846 1.00 40.28 160 VAL A C 1
ATOM 1243 O O . VAL A 1 160 ? -19.320 25.111 -12.203 1.00 40.28 160 VAL A O 1
ATOM 1246 N N . LEU A 1 161 ? -19.602 26.155 -14.162 1.00 38.41 161 LEU A N 1
ATOM 1247 C CA . LEU A 1 161 ? -18.658 25.336 -14.923 1.00 38.41 161 LEU A CA 1
ATOM 1248 C C . LEU A 1 161 ? -17.230 25.798 -14.585 1.00 38.41 161 LEU A C 1
ATOM 1250 O O . LEU A 1 161 ? -16.593 26.553 -15.321 1.00 38.41 161 LEU A O 1
ATOM 1254 N N . ALA A 1 162 ? -16.752 25.386 -13.410 1.00 43.06 162 ALA A N 1
ATOM 1255 C CA . ALA A 1 162 ? -15.357 25.504 -13.029 1.00 43.06 162 ALA A CA 1
ATOM 1256 C C . ALA A 1 162 ? -14.537 24.582 -13.935 1.00 43.06 162 ALA A C 1
ATOM 1258 O O . ALA A 1 162 ? -14.565 23.358 -13.834 1.00 43.06 162 ALA A O 1
ATOM 1259 N N . GLN A 1 163 ? -13.838 25.224 -14.861 1.00 36.91 163 GLN A N 1
ATOM 1260 C CA . GLN A 1 163 ? -12.796 24.657 -15.690 1.00 36.91 163 GLN A CA 1
ATOM 1261 C C . GLN A 1 163 ? -11.738 23.989 -14.797 1.00 36.91 163 GLN A C 1
ATOM 1263 O O . GLN A 1 163 ? -10.988 24.681 -14.106 1.00 36.91 163 GLN A O 1
ATOM 1268 N N . GLU A 1 164 ? -11.628 22.659 -14.850 1.00 43.47 164 GLU A N 1
ATOM 1269 C CA . GLU A 1 164 ? -10.365 21.983 -14.550 1.00 43.47 164 GLU A CA 1
ATOM 1270 C C . GLU A 1 164 ? -9.339 22.483 -15.570 1.00 43.47 164 GLU A C 1
ATOM 1272 O O . GLU A 1 164 ? -9.274 22.041 -16.718 1.00 43.47 164 GLU A O 1
ATOM 1277 N N . SER A 1 165 ? -8.570 23.490 -15.166 1.00 42.66 165 SER A N 1
ATOM 1278 C CA . SER A 1 165 ? -7.364 23.867 -15.887 1.00 42.66 165 SER A CA 1
ATOM 1279 C C . SER A 1 165 ? -6.376 22.703 -15.766 1.00 42.66 165 SER A C 1
ATOM 1281 O O . SER A 1 165 ? -6.081 22.298 -14.640 1.00 42.66 165 SER A O 1
ATOM 1283 N N . PRO A 1 166 ? -5.843 22.151 -16.872 1.00 51.66 166 PRO A N 1
ATOM 1284 C CA . PRO A 1 166 ? -4.763 21.179 -16.780 1.00 51.66 166 PRO A CA 1
ATOM 1285 C C . PRO A 1 166 ? -3.557 21.846 -16.095 1.00 51.66 166 PRO A C 1
ATOM 1287 O O . PRO A 1 166 ? -3.223 22.985 -16.445 1.00 51.66 166 PRO A O 1
ATOM 1290 N N . PRO A 1 167 ? -2.910 21.191 -15.111 1.00 51.84 167 PRO A N 1
ATOM 1291 C CA . PRO A 1 167 ? -1.832 21.816 -14.360 1.00 51.84 167 PRO A CA 1
ATOM 1292 C C . PRO A 1 167 ? -0.654 22.167 -15.284 1.00 51.84 167 PRO A C 1
ATOM 1294 O O . PRO A 1 167 ? -0.309 21.382 -16.177 1.00 51.84 167 PRO A O 1
ATOM 1297 N N . PRO A 1 168 ? -0.040 23.352 -15.103 1.00 42.41 168 PRO A N 1
ATOM 1298 C CA . PRO A 1 168 ? 1.070 23.798 -15.926 1.00 42.41 168 PRO A CA 1
ATOM 1299 C C . PRO A 1 168 ? 2.269 22.876 -15.724 1.00 42.41 168 PRO A C 1
ATOM 1301 O O . PRO A 1 168 ? 2.774 22.699 -14.620 1.00 42.41 168 PRO A O 1
ATOM 1304 N N . ALA A 1 169 ? 2.735 22.300 -16.827 1.00 49.16 169 ALA A N 1
ATOM 1305 C CA . ALA A 1 169 ? 3.932 21.486 -16.870 1.00 49.16 169 ALA A CA 1
ATOM 1306 C C . ALA A 1 169 ? 5.159 22.320 -16.465 1.00 49.16 169 ALA A C 1
ATOM 1308 O O . ALA A 1 169 ? 5.715 23.048 -17.289 1.00 49.16 169 ALA A O 1
ATOM 1309 N N . GLY A 1 170 ? 5.606 22.179 -15.213 1.00 47.47 170 GLY A N 1
ATOM 1310 C CA . GLY A 1 170 ? 6.982 22.498 -14.847 1.00 47.47 170 GLY A CA 1
ATOM 1311 C C . GLY A 1 170 ? 7.223 23.152 -13.489 1.00 47.47 170 GLY A C 1
ATOM 1312 O O . GLY A 1 170 ? 7.790 24.239 -13.475 1.00 47.47 170 GLY A O 1
ATOM 1313 N N . SER A 1 171 ? 6.975 22.464 -12.367 1.00 44.94 171 SER A N 1
ATOM 1314 C CA . SER A 1 171 ? 7.803 22.654 -11.152 1.00 44.94 171 SER A CA 1
ATOM 1315 C C . SER A 1 171 ? 7.847 21.471 -10.164 1.00 44.94 171 SER A C 1
ATOM 1317 O O . SER A 1 171 ? 8.471 21.563 -9.118 1.00 44.94 171 SER A O 1
ATOM 1319 N N . ASP A 1 172 ? 7.287 20.301 -10.456 1.00 52.44 172 ASP A N 1
ATOM 1320 C CA . ASP A 1 172 ? 6.666 19.532 -9.363 1.00 52.44 172 ASP A CA 1
ATOM 1321 C C . ASP A 1 172 ? 7.422 18.275 -8.889 1.00 52.44 172 ASP A C 1
ATOM 1323 O O . ASP A 1 172 ? 6.974 17.146 -9.087 1.00 52.44 172 ASP A O 1
ATOM 1327 N N . LYS A 1 173 ? 8.574 18.407 -8.215 1.00 54.31 173 LYS A N 1
ATOM 1328 C CA . LYS A 1 173 ? 9.123 17.277 -7.408 1.00 54.31 173 LYS A CA 1
ATOM 1329 C C . LYS A 1 173 ? 8.971 17.462 -5.905 1.00 54.31 173 LYS A C 1
ATOM 1331 O O . LYS A 1 173 ? 8.820 16.465 -5.197 1.00 54.31 173 LYS A O 1
ATOM 1336 N N . THR A 1 174 ? 9.015 18.701 -5.431 1.00 58.00 174 THR A N 1
ATOM 1337 C CA . THR A 1 174 ? 8.732 19.046 -4.031 1.00 58.00 174 THR A CA 1
ATOM 1338 C C . THR A 1 174 ? 7.224 19.220 -3.825 1.00 58.00 174 THR A C 1
ATOM 1340 O O . THR A 1 174 ? 6.688 18.748 -2.825 1.00 58.00 174 THR A O 1
ATOM 1343 N N . ASP A 1 175 ? 6.534 19.736 -4.846 1.00 81.06 175 ASP A N 1
ATOM 1344 C CA . ASP A 1 175 ? 5.126 20.136 -4.776 1.00 81.06 175 ASP A CA 1
ATOM 1345 C C . ASP A 1 175 ? 4.157 18.966 -4.566 1.00 81.06 175 ASP A C 1
ATOM 1347 O O . ASP A 1 175 ? 3.229 19.075 -3.768 1.00 81.06 175 ASP A O 1
ATOM 1351 N N . TRP A 1 176 ? 4.384 17.796 -5.179 1.00 86.56 176 TRP A N 1
ATOM 1352 C CA . TRP A 1 176 ? 3.427 16.686 -5.032 1.00 86.56 176 TRP A CA 1
ATOM 1353 C C . TRP A 1 176 ? 3.377 16.122 -3.603 1.00 86.56 176 TRP A C 1
ATOM 1355 O O . TRP A 1 176 ? 2.320 15.696 -3.145 1.00 86.56 176 TRP A O 1
ATOM 1365 N N . LYS A 1 177 ? 4.498 16.127 -2.867 1.00 87.31 177 LYS A N 1
ATOM 1366 C CA . LYS A 1 177 ? 4.521 15.650 -1.472 1.00 87.31 177 LYS A CA 1
ATOM 1367 C C . LYS A 1 177 ? 3.805 16.617 -0.541 1.00 87.31 177 LYS A C 1
ATOM 1369 O O . LYS A 1 177 ? 3.079 16.177 0.348 1.00 87.31 177 LYS A O 1
ATOM 1374 N N . GLU A 1 178 ? 4.024 17.912 -0.745 1.00 89.62 178 GLU A N 1
ATOM 1375 C CA . GLU A 1 178 ? 3.336 18.967 -0.002 1.00 89.62 178 GLU A CA 1
ATOM 1376 C C . GLU A 1 178 ? 1.834 18.929 -0.292 1.00 89.62 178 GLU A C 1
ATOM 1378 O O . GLU A 1 178 ? 1.030 18.974 0.637 1.00 89.62 178 GLU A O 1
ATOM 1383 N N . HIS A 1 179 ? 1.460 18.706 -1.553 1.00 91.50 179 HIS A N 1
ATOM 1384 C CA . HIS A 1 179 ? 0.076 18.519 -1.970 1.00 91.50 179 HIS A CA 1
ATOM 1385 C C . HIS A 1 179 ? -0.584 17.300 -1.302 1.00 91.50 179 HIS A C 1
ATOM 1387 O O . HIS A 1 179 ? -1.648 17.435 -0.699 1.00 91.50 179 HIS A O 1
ATOM 1393 N N . VAL A 1 180 ? 0.068 16.128 -1.298 1.00 92.75 180 VAL A N 1
ATOM 1394 C CA . 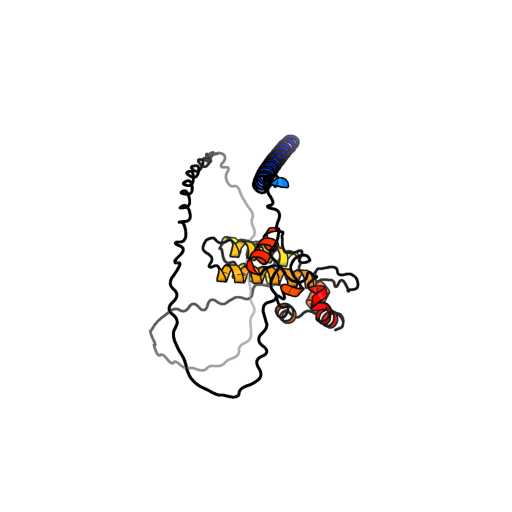VAL A 1 180 ? -0.427 14.937 -0.574 1.00 92.75 180 VAL A CA 1
ATOM 1395 C C . VAL A 1 180 ? -0.590 15.226 0.919 1.00 92.75 180 VAL A C 1
ATOM 1397 O O . VAL A 1 180 ? -1.573 14.808 1.532 1.00 92.75 180 VAL A O 1
ATOM 1400 N N . GLN A 1 181 ? 0.358 15.941 1.528 1.00 91.88 181 GLN A N 1
ATOM 1401 C CA . GLN A 1 181 ? 0.282 16.265 2.949 1.00 91.88 181 GLN A CA 1
ATOM 1402 C C . GLN A 1 181 ? -0.860 17.245 3.258 1.00 91.88 181 GLN A C 1
ATOM 1404 O O . GLN A 1 181 ? -1.540 17.064 4.268 1.00 91.88 181 GLN A O 1
ATOM 1409 N N . ALA A 1 182 ? -1.110 18.231 2.394 1.00 92.81 182 ALA A N 1
ATOM 1410 C CA . ALA A 1 182 ? -2.244 19.143 2.518 1.00 92.81 182 ALA A CA 1
ATOM 1411 C C . ALA A 1 182 ? -3.585 18.392 2.439 1.00 92.81 182 ALA A C 1
ATOM 1413 O O . ALA A 1 182 ? -4.435 18.577 3.308 1.00 92.81 182 ALA A O 1
ATOM 1414 N N . LEU A 1 183 ? -3.736 17.476 1.475 1.00 93.81 183 LEU A N 1
ATOM 1415 C CA . LEU A 1 183 ? -4.941 16.650 1.319 1.00 93.81 183 LEU A CA 1
ATOM 1416 C C . LEU A 1 183 ? -5.185 15.741 2.531 1.00 93.81 183 LEU A C 1
ATOM 1418 O O . LEU A 1 183 ? -6.309 15.640 3.019 1.00 93.81 183 LEU A O 1
ATOM 1422 N N . LYS A 1 184 ? -4.128 15.132 3.084 1.00 93.50 184 LYS A N 1
ATOM 1423 C CA . LYS A 1 184 ? -4.228 14.342 4.322 1.00 93.50 184 LYS A CA 1
ATOM 1424 C C . LYS A 1 184 ? -4.678 15.177 5.516 1.00 93.50 184 LYS A C 1
ATOM 1426 O O . LYS A 1 184 ? -5.494 14.706 6.297 1.00 93.50 184 LYS A O 1
ATOM 1431 N N . ASN A 1 185 ? -4.148 16.392 5.670 1.00 91.94 185 ASN A N 1
ATOM 1432 C CA . ASN A 1 185 ? -4.549 17.292 6.756 1.00 91.94 185 ASN A CA 1
ATOM 1433 C C . ASN A 1 185 ? -6.018 17.728 6.621 1.00 91.94 185 ASN A C 1
ATOM 1435 O O . ASN A 1 185 ? -6.658 18.023 7.624 1.00 91.94 185 ASN A O 1
ATOM 1439 N N . ALA A 1 186 ? -6.546 17.741 5.396 1.00 92.75 186 ALA A N 1
ATOM 1440 C CA . ALA A 1 186 ? -7.952 17.988 5.099 1.00 92.75 186 ALA A CA 1
ATOM 1441 C C . ALA A 1 186 ? -8.837 16.722 5.175 1.00 92.75 186 ALA A C 1
ATOM 1443 O O . ALA A 1 186 ? -10.011 16.794 4.825 1.00 92.75 186 ALA A O 1
ATOM 1444 N N . ASN A 1 187 ? -8.299 15.569 5.603 1.00 92.56 187 ASN A N 1
ATOM 1445 C CA . ASN A 1 187 ? -8.971 14.257 5.602 1.00 92.56 187 ASN A CA 1
ATOM 1446 C C . ASN A 1 187 ? -9.475 13.793 4.218 1.00 92.56 187 ASN A C 1
ATOM 1448 O O . ASN A 1 187 ? -10.359 12.947 4.120 1.00 92.56 187 ASN A O 1
ATOM 1452 N N . GLN A 1 188 ? -8.891 14.302 3.131 1.00 94.50 188 GLN A N 1
ATOM 1453 C CA . GLN A 1 188 ? -9.223 13.912 1.758 1.00 94.50 188 GLN A CA 1
ATOM 1454 C C . GLN A 1 188 ? -8.315 12.760 1.303 1.00 94.50 188 GLN A C 1
ATOM 1456 O O . GLN A 1 188 ? -7.403 12.942 0.493 1.00 94.50 188 GLN A O 1
ATOM 1461 N N . PHE A 1 189 ? -8.519 11.568 1.872 1.00 95.25 189 PHE A N 1
ATOM 1462 C CA . PHE A 1 189 ? -7.618 10.427 1.663 1.00 95.25 189 PHE A CA 1
ATOM 1463 C C . PHE A 1 189 ? -7.655 9.861 0.237 1.00 95.25 189 PHE A C 1
ATOM 1465 O O . PHE A 1 189 ? -6.600 9.499 -0.283 1.00 95.25 189 PHE A O 1
ATOM 1472 N N . ASP A 1 190 ? -8.815 9.837 -0.423 1.00 93.75 190 ASP A N 1
ATOM 1473 C CA . ASP A 1 190 ? -8.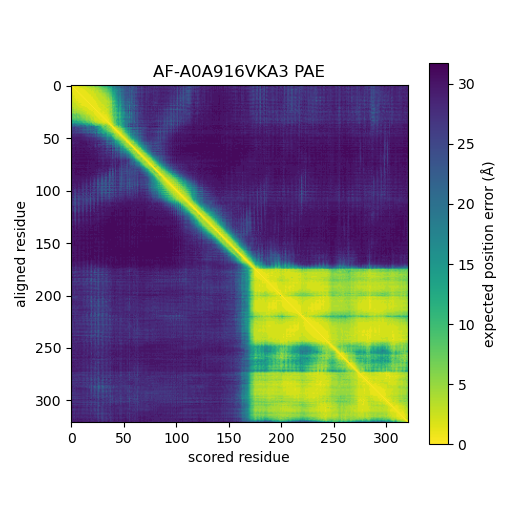941 9.385 -1.816 1.00 93.75 190 ASP A CA 1
ATOM 1474 C C . ASP A 1 190 ? -8.133 10.255 -2.777 1.00 93.75 190 ASP A C 1
ATOM 1476 O O . ASP A 1 190 ? -7.330 9.756 -3.569 1.00 93.75 190 ASP A O 1
ATOM 1480 N N . GLU A 1 191 ? -8.286 11.574 -2.662 1.00 93.56 191 GLU A N 1
ATOM 1481 C CA . GLU A 1 191 ? -7.527 12.529 -3.467 1.00 93.56 191 GLU A CA 1
ATOM 1482 C C . GLU A 1 191 ? -6.034 12.476 -3.122 1.00 93.56 191 GLU A C 1
ATOM 1484 O O . GLU A 1 191 ? -5.189 12.501 -4.017 1.00 93.56 191 GLU A O 1
ATOM 1489 N N . ALA A 1 192 ? -5.677 12.300 -1.843 1.00 94.38 192 ALA A N 1
ATOM 1490 C CA . ALA A 1 192 ? -4.284 12.120 -1.436 1.00 94.38 192 ALA A CA 1
ATOM 1491 C C . ALA A 1 192 ? -3.660 10.853 -2.048 1.00 94.38 192 ALA A C 1
ATOM 1493 O O . ALA A 1 192 ? -2.491 10.863 -2.450 1.00 94.38 192 ALA A O 1
ATOM 1494 N N . LEU A 1 193 ? -4.427 9.761 -2.141 1.00 93.00 193 LEU A N 1
ATOM 1495 C CA . LEU A 1 193 ? -3.982 8.527 -2.776 1.00 93.00 193 LEU A CA 1
ATOM 1496 C C . LEU A 1 193 ? -3.794 8.726 -4.286 1.00 93.00 193 LEU A C 1
ATOM 1498 O O . LEU A 1 193 ? -2.765 8.305 -4.816 1.00 93.00 193 LEU A O 1
ATOM 1502 N N . LYS A 1 194 ? -4.724 9.410 -4.967 1.00 91.31 194 LYS A N 1
ATOM 1503 C CA . LYS A 1 194 ? -4.592 9.775 -6.392 1.00 91.31 194 LYS A CA 1
ATOM 1504 C C . LYS A 1 194 ? -3.372 10.660 -6.641 1.00 91.31 194 LYS A C 1
ATOM 1506 O O . LYS A 1 194 ? -2.592 10.385 -7.549 1.00 91.31 194 LYS A O 1
ATOM 1511 N N . ALA A 1 195 ? -3.140 11.660 -5.794 1.00 90.31 195 ALA A N 1
ATOM 1512 C CA . ALA A 1 195 ? -1.985 12.548 -5.891 1.00 90.31 195 ALA A CA 1
ATOM 1513 C C . ALA A 1 195 ? -0.650 11.792 -5.757 1.00 90.31 195 ALA A C 1
ATOM 1515 O O . ALA A 1 195 ? 0.330 12.130 -6.423 1.00 90.31 195 ALA A O 1
ATOM 1516 N N . CYS A 1 196 ? -0.602 10.715 -4.964 1.00 90.56 196 CYS A N 1
ATOM 1517 C CA . CYS A 1 196 ? 0.580 9.856 -4.892 1.00 90.56 196 CYS A CA 1
ATOM 1518 C C . CYS A 1 196 ? 0.885 9.172 -6.239 1.00 90.56 196 CYS A C 1
ATOM 1520 O O . CYS A 1 196 ? 2.060 8.971 -6.558 1.00 90.56 196 CYS A O 1
ATOM 1522 N N . GLN A 1 197 ? -0.127 8.854 -7.053 1.00 87.44 197 GLN A N 1
ATOM 1523 C CA . GLN A 1 197 ? 0.045 8.140 -8.329 1.00 87.44 197 GLN A CA 1
ATOM 1524 C C . GLN A 1 197 ? 0.886 8.926 -9.342 1.00 87.44 197 GLN A C 1
ATOM 1526 O O . GLN A 1 197 ? 1.572 8.320 -10.159 1.00 87.44 197 GLN A O 1
ATOM 1531 N N . VAL A 1 198 ? 0.943 10.258 -9.223 1.00 85.38 198 VAL A N 1
ATOM 1532 C CA . VAL A 1 198 ? 1.826 11.124 -10.030 1.00 85.38 198 VAL A CA 1
ATOM 1533 C C . VAL A 1 198 ? 3.303 10.740 -9.869 1.00 85.38 198 VAL A C 1
ATOM 1535 O O . VAL A 1 198 ? 4.100 10.883 -10.792 1.00 85.38 198 VAL A O 1
ATOM 1538 N N . GLY A 1 199 ? 3.686 10.223 -8.697 1.00 81.50 199 GLY A N 1
ATOM 1539 C CA . GLY A 1 199 ? 5.049 9.778 -8.410 1.00 81.50 199 GLY A CA 1
ATOM 1540 C C . GLY A 1 199 ? 5.341 8.318 -8.775 1.00 81.50 199 GLY A C 1
ATOM 1541 O O . GLY A 1 199 ? 6.438 7.835 -8.476 1.00 81.50 199 GLY A O 1
ATOM 1542 N N . TRP A 1 200 ? 4.395 7.574 -9.352 1.00 84.56 200 TRP A N 1
ATOM 1543 C CA . TRP A 1 200 ? 4.634 6.188 -9.763 1.00 84.56 200 TRP A CA 1
ATOM 1544 C C . TRP A 1 200 ? 5.588 6.111 -10.964 1.00 84.56 200 TRP A C 1
ATOM 1546 O O . TRP A 1 200 ? 5.610 7.020 -11.786 1.00 84.56 200 TRP A O 1
ATOM 1556 N N . PRO A 1 201 ? 6.417 5.051 -11.070 1.00 84.62 201 PRO A N 1
ATOM 1557 C CA . PRO A 1 201 ? 6.512 3.868 -10.203 1.00 84.62 201 PRO A CA 1
ATOM 1558 C C . PRO A 1 201 ? 7.556 3.991 -9.068 1.00 84.62 201 PRO A C 1
ATOM 1560 O O . PRO A 1 201 ? 8.126 2.987 -8.632 1.00 84.62 201 PRO A O 1
ATOM 1563 N N . GLN A 1 202 ? 7.872 5.196 -8.580 1.00 85.38 202 GLN A N 1
ATOM 1564 C CA . GLN A 1 202 ? 8.935 5.377 -7.584 1.00 85.38 202 GLN A CA 1
ATOM 1565 C C . GLN A 1 202 ? 8.568 4.778 -6.219 1.00 85.38 202 GLN A C 1
ATOM 1567 O O . GLN A 1 202 ? 7.470 4.987 -5.706 1.00 85.38 202 GLN A O 1
ATOM 1572 N N . TRP A 1 203 ? 9.536 4.126 -5.563 1.00 89.94 203 TRP A N 1
ATOM 1573 C CA . TRP A 1 203 ? 9.358 3.544 -4.223 1.00 89.94 203 TRP A CA 1
ATOM 1574 C C . TRP A 1 203 ? 8.821 4.551 -3.192 1.00 89.94 203 TRP A C 1
ATOM 1576 O O . TRP A 1 203 ? 7.952 4.227 -2.390 1.00 89.94 203 TRP A O 1
ATOM 1586 N N . GLN A 1 204 ? 9.304 5.797 -3.233 1.00 90.38 204 GLN A N 1
ATOM 1587 C CA . GLN A 1 204 ? 8.875 6.849 -2.305 1.00 90.38 204 GLN A CA 1
ATOM 1588 C C . GLN A 1 204 ? 7.386 7.194 -2.437 1.00 90.38 204 GLN A C 1
ATOM 1590 O O . GLN A 1 204 ? 6.756 7.529 -1.437 1.00 90.38 204 GLN A O 1
ATOM 1595 N N . SER A 1 205 ? 6.820 7.096 -3.643 1.00 91.62 205 SER A N 1
ATOM 1596 C CA . SER A 1 205 ? 5.385 7.303 -3.844 1.00 91.62 205 SER A CA 1
ATOM 1597 C C . SER A 1 205 ? 4.570 6.175 -3.203 1.00 91.62 205 SER A C 1
ATOM 1599 O O . SER A 1 205 ? 3.655 6.459 -2.434 1.00 91.62 205 SER A O 1
ATOM 1601 N N . TYR A 1 206 ? 4.969 4.910 -3.387 1.00 93.25 206 TYR A N 1
ATOM 1602 C CA . TYR A 1 206 ? 4.336 3.778 -2.696 1.00 93.25 206 TYR A CA 1
ATOM 1603 C C . TYR A 1 206 ? 4.398 3.916 -1.168 1.00 93.25 206 TYR A C 1
ATOM 1605 O O . TYR A 1 206 ? 3.419 3.631 -0.481 1.00 93.25 206 TYR A O 1
ATOM 1613 N N . GLN A 1 207 ? 5.517 4.407 -0.623 1.00 94.88 207 GLN A N 1
ATOM 1614 C CA . GLN A 1 207 ? 5.630 4.681 0.813 1.00 94.88 207 GLN A CA 1
ATOM 1615 C C . GLN A 1 207 ? 4.630 5.738 1.292 1.00 94.88 207 GLN A C 1
ATOM 1617 O O . GLN A 1 207 ? 4.012 5.542 2.337 1.00 94.88 207 GLN A O 1
ATOM 1622 N N . GLN A 1 208 ? 4.454 6.832 0.548 1.00 95.06 208 GLN A N 1
ATOM 1623 C CA . GLN A 1 208 ? 3.477 7.867 0.899 1.00 95.06 208 GLN A CA 1
ATOM 1624 C C . GLN A 1 208 ? 2.038 7.370 0.759 1.00 95.06 208 GLN A C 1
ATOM 1626 O O . GLN A 1 208 ? 1.256 7.546 1.690 1.00 95.06 208 GLN A O 1
ATOM 1631 N N . ALA A 1 209 ? 1.715 6.658 -0.322 1.00 95.50 209 ALA A N 1
ATOM 1632 C CA . ALA A 1 209 ? 0.410 6.030 -0.513 1.00 95.50 209 ALA A CA 1
ATOM 1633 C C . ALA A 1 209 ? 0.063 5.084 0.652 1.00 95.50 209 ALA A C 1
ATOM 1635 O O . ALA A 1 209 ? -1.013 5.172 1.234 1.00 95.50 209 ALA A O 1
ATOM 1636 N N . ALA A 1 210 ? 1.017 4.261 1.098 1.00 96.44 210 ALA A N 1
ATOM 1637 C CA . ALA A 1 210 ? 0.815 3.391 2.252 1.00 96.44 210 ALA A CA 1
ATOM 1638 C C . ALA A 1 210 ? 0.621 4.166 3.571 1.00 96.44 210 ALA A C 1
ATOM 1640 O O . ALA A 1 210 ? -0.020 3.669 4.494 1.00 96.44 210 ALA A O 1
ATOM 1641 N N . ILE A 1 211 ? 1.189 5.368 3.716 1.00 95.75 211 ILE A N 1
ATOM 1642 C CA . ILE A 1 211 ? 0.918 6.241 4.872 1.00 95.75 211 ILE A CA 1
ATOM 1643 C C . ILE A 1 211 ? -0.501 6.815 4.784 1.00 95.75 211 ILE A C 1
ATOM 1645 O O . ILE A 1 211 ? -1.173 6.883 5.811 1.00 95.75 211 ILE A O 1
ATOM 1649 N N . VAL A 1 212 ? -0.956 7.206 3.589 1.00 96.19 212 VAL A N 1
ATOM 1650 C CA . VAL A 1 212 ? -2.331 7.674 3.344 1.00 96.19 212 VAL A CA 1
ATOM 1651 C C . VAL A 1 212 ? -3.334 6.587 3.726 1.00 96.19 212 VAL A C 1
ATOM 1653 O O . VAL A 1 212 ? -4.175 6.844 4.579 1.00 96.19 212 VAL A O 1
ATOM 1656 N N . CYS A 1 213 ? -3.188 5.360 3.211 1.00 96.00 213 CYS A N 1
ATOM 1657 C CA . CYS A 1 213 ? -4.105 4.259 3.533 1.00 96.00 213 CYS A CA 1
ATOM 1658 C C . CYS A 1 213 ? -4.160 3.980 5.043 1.00 96.00 213 CYS A C 1
ATOM 1660 O O . CYS A 1 213 ? -5.238 3.851 5.611 1.00 96.00 213 CYS A O 1
ATOM 1662 N N . ARG A 1 214 ? -3.002 3.965 5.723 1.00 96.12 214 ARG A N 1
ATOM 1663 C CA . ARG A 1 214 ? -2.942 3.785 7.185 1.00 96.12 214 ARG A CA 1
ATOM 1664 C C . ARG A 1 214 ? -3.597 4.914 7.968 1.00 96.12 214 ARG A C 1
ATOM 1666 O O . ARG A 1 214 ? -4.084 4.666 9.064 1.00 96.12 214 ARG A O 1
ATOM 1673 N N . ALA A 1 215 ? -3.543 6.145 7.469 1.00 95.50 215 ALA A N 1
ATOM 1674 C CA . ALA A 1 215 ? -4.228 7.270 8.096 1.00 95.50 215 ALA A CA 1
ATOM 1675 C C . ALA A 1 215 ? -5.746 7.198 7.867 1.00 95.50 215 ALA A C 1
ATOM 1677 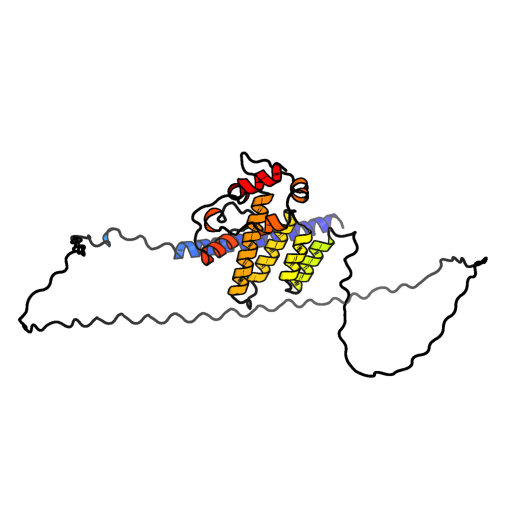O O . ALA A 1 215 ? -6.500 7.546 8.771 1.00 95.50 215 ALA A O 1
ATOM 1678 N N . ALA A 1 216 ? -6.169 6.701 6.702 1.00 94.75 216 ALA A N 1
ATOM 1679 C CA . ALA A 1 216 ? -7.571 6.553 6.335 1.00 94.75 216 ALA A CA 1
ATOM 1680 C C . ALA A 1 216 ? -8.291 5.515 7.211 1.00 94.75 216 ALA A C 1
ATOM 1682 O O . ALA A 1 216 ? -9.233 5.864 7.908 1.00 94.75 216 ALA A O 1
ATOM 1683 N N . PHE A 1 217 ? -7.811 4.267 7.296 1.00 94.38 217 PHE A N 1
ATOM 1684 C CA . PHE A 1 217 ? -8.520 3.237 8.081 1.00 94.38 217 PHE A CA 1
ATOM 1685 C C . PHE A 1 217 ? -8.393 3.380 9.609 1.00 94.38 217 PHE A C 1
ATOM 1687 O O . PHE A 1 217 ? -8.956 2.579 10.348 1.00 94.38 217 PHE A O 1
ATOM 1694 N N . ARG A 1 218 ? -7.616 4.355 10.102 1.00 92.56 218 ARG A N 1
ATOM 1695 C CA . ARG A 1 218 ? -7.508 4.680 11.538 1.00 92.56 218 ARG A CA 1
ATOM 1696 C C . ARG A 1 218 ? -8.471 5.780 11.978 1.00 92.56 218 ARG A C 1
ATOM 1698 O O . ARG A 1 218 ? -8.439 6.158 13.146 1.00 92.56 218 ARG A O 1
ATOM 1705 N N . GLN A 1 219 ? -9.267 6.320 11.059 1.00 92.94 219 GLN A N 1
ATOM 1706 C CA . GLN A 1 219 ? -10.305 7.280 11.406 1.00 92.94 219 GLN A CA 1
ATOM 1707 C C . GLN A 1 219 ? -11.327 6.602 12.339 1.00 92.94 219 GLN A C 1
ATOM 1709 O O . GLN A 1 219 ? -11.801 5.515 12.007 1.00 92.94 219 GLN A O 1
ATOM 1714 N N . PRO A 1 220 ? -11.648 7.200 13.502 1.00 90.38 220 PRO A N 1
ATOM 1715 C CA . PRO A 1 220 ? -12.495 6.566 14.516 1.00 90.38 220 PRO A CA 1
ATOM 1716 C C . PRO A 1 220 ? -13.942 6.374 14.046 1.00 90.38 220 PRO A C 1
ATOM 1718 O O . PRO A 1 220 ? -14.591 5.417 14.454 1.00 90.38 220 PRO A O 1
ATOM 1721 N N . ASP A 1 221 ? -14.414 7.249 13.157 1.00 92.56 221 ASP A N 1
ATOM 1722 C CA . ASP A 1 221 ? -15.790 7.256 12.653 1.00 92.56 221 ASP A CA 1
ATOM 1723 C C . ASP A 1 221 ? -15.949 6.509 11.316 1.00 92.56 221 ASP A C 1
ATOM 1725 O O . ASP A 1 221 ? -17.014 6.560 10.698 1.00 92.56 221 ASP A O 1
ATOM 1729 N N . LEU A 1 222 ? -14.895 5.841 10.831 1.00 93.00 222 LEU A N 1
ATOM 1730 C CA . LEU A 1 222 ? -14.936 5.170 9.535 1.00 93.00 222 LEU A CA 1
ATOM 1731 C C . LEU A 1 222 ? -15.689 3.834 9.634 1.00 93.00 222 LEU A C 1
ATOM 1733 O O . LEU A 1 222 ? -15.334 2.997 10.469 1.00 93.00 222 LEU A O 1
ATOM 1737 N N . PRO A 1 223 ? -16.682 3.578 8.763 1.00 95.50 223 PRO A N 1
ATOM 1738 C CA . PRO A 1 223 ? -17.355 2.286 8.708 1.00 95.50 223 PRO A CA 1
ATOM 1739 C C . PRO A 1 223 ? -16.372 1.141 8.442 1.00 95.50 223 PRO A C 1
ATOM 1741 O O . PRO A 1 223 ? -15.477 1.265 7.607 1.00 95.50 223 PRO A O 1
ATOM 1744 N N . GLU A 1 224 ? -16.583 -0.015 9.079 1.00 93.00 224 GLU A N 1
ATOM 1745 C CA . GLU A 1 224 ? -15.683 -1.173 8.942 1.00 93.00 224 GLU A CA 1
ATOM 1746 C C . GLU A 1 224 ? -15.514 -1.624 7.480 1.00 93.00 224 GLU A C 1
ATOM 1748 O O . GLU A 1 224 ? -14.421 -1.999 7.075 1.00 93.00 224 GLU A O 1
ATOM 1753 N N . ALA A 1 225 ? -16.563 -1.518 6.655 1.00 93.94 225 ALA A N 1
ATOM 1754 C CA . ALA A 1 225 ? -16.496 -1.843 5.226 1.00 93.94 225 ALA A CA 1
ATOM 1755 C C . ALA A 1 225 ? -15.561 -0.903 4.435 1.00 93.94 225 ALA A C 1
ATOM 1757 O O . ALA A 1 225 ? -14.847 -1.335 3.527 1.00 93.94 225 ALA A O 1
ATOM 1758 N N . GLU A 1 226 ? -15.537 0.384 4.786 1.00 94.38 226 GLU A N 1
ATOM 1759 C CA . GLU A 1 226 ? -14.616 1.350 4.183 1.00 94.38 226 GLU A CA 1
ATOM 1760 C C . GLU A 1 226 ? -13.197 1.139 4.713 1.00 94.38 226 GLU A C 1
ATOM 1762 O O . GLU A 1 226 ? -12.241 1.141 3.937 1.00 94.38 226 GLU A O 1
ATOM 1767 N N . ALA A 1 227 ? -13.048 0.879 6.016 1.00 94.12 227 ALA A N 1
ATOM 1768 C CA . ALA A 1 227 ? -11.764 0.521 6.611 1.00 94.12 227 ALA A CA 1
ATOM 1769 C C . ALA A 1 227 ? -11.155 -0.714 5.929 1.00 94.12 227 ALA A C 1
ATOM 1771 O O . ALA A 1 227 ? -9.958 -0.725 5.643 1.00 94.12 227 ALA A O 1
ATOM 1772 N N . GLU A 1 228 ? -11.980 -1.714 5.620 1.00 94.12 228 GLU A N 1
ATOM 1773 C CA . GLU A 1 228 ? -11.582 -2.915 4.892 1.00 94.12 228 GLU A CA 1
ATOM 1774 C C . GLU A 1 228 ? -11.132 -2.598 3.462 1.00 94.12 228 GLU A C 1
ATOM 1776 O O . GLU A 1 228 ? -10.043 -2.995 3.054 1.00 94.12 228 GLU A O 1
ATOM 1781 N N . SER A 1 229 ? -11.876 -1.752 2.746 1.00 94.38 229 SER A N 1
ATOM 1782 C CA . SER A 1 229 ? -11.484 -1.283 1.407 1.00 94.38 229 SER A CA 1
ATOM 1783 C C . SER A 1 229 ? -10.104 -0.600 1.414 1.00 94.38 229 SER A C 1
ATOM 1785 O O . SER A 1 229 ? -9.278 -0.801 0.521 1.00 94.38 229 SER A O 1
ATOM 1787 N N . TRP A 1 230 ? -9.795 0.171 2.462 1.00 95.44 230 TRP A N 1
ATOM 1788 C CA . TRP A 1 230 ? -8.476 0.788 2.644 1.00 95.44 230 TRP A CA 1
ATOM 1789 C C . TRP A 1 230 ? -7.370 -0.214 3.009 1.00 95.44 230 TRP A C 1
ATOM 1791 O O . TRP A 1 230 ? -6.207 0.007 2.650 1.00 95.44 230 TRP A O 1
ATOM 1801 N N . ARG A 1 231 ? -7.695 -1.308 3.711 1.00 95.00 231 ARG A N 1
ATOM 1802 C CA . ARG A 1 231 ? -6.756 -2.408 4.002 1.00 95.00 231 ARG A CA 1
ATOM 1803 C C . ARG A 1 231 ? -6.434 -3.199 2.738 1.00 95.00 231 ARG A C 1
ATOM 1805 O O . ARG A 1 231 ? -5.255 -3.443 2.473 1.00 95.00 231 ARG A O 1
ATOM 1812 N N . GLU A 1 232 ? -7.441 -3.503 1.923 1.00 94.38 232 GLU A N 1
ATOM 1813 C CA . GLU A 1 232 ? -7.269 -4.092 0.592 1.00 94.38 232 GLU A CA 1
ATOM 1814 C C . GLU A 1 232 ? -6.387 -3.204 -0.292 1.00 94.38 232 GLU A C 1
ATOM 1816 O O . GLU A 1 232 ? -5.402 -3.678 -0.862 1.00 94.38 232 GLU A O 1
ATOM 1821 N N . ALA A 1 233 ? -6.656 -1.895 -0.329 1.00 93.94 233 ALA A N 1
ATOM 1822 C CA . ALA A 1 233 ? -5.836 -0.941 -1.071 1.00 93.94 233 ALA A CA 1
ATOM 1823 C C . ALA A 1 233 ? -4.376 -0.918 -0.579 1.00 93.94 233 ALA A C 1
ATOM 1825 O O . ALA A 1 233 ? -3.447 -0.913 -1.389 1.00 93.94 233 ALA A O 1
ATOM 1826 N N . LEU A 1 234 ? -4.144 -0.946 0.740 1.00 95.62 234 LEU A N 1
ATOM 1827 C CA . LEU A 1 234 ? -2.795 -1.029 1.310 1.00 95.62 234 LEU A CA 1
ATOM 1828 C C . LEU A 1 234 ? -2.072 -2.312 0.871 1.00 95.62 234 LEU A C 1
ATOM 1830 O O . LEU A 1 234 ? -0.888 -2.260 0.520 1.00 95.62 234 LEU A O 1
ATOM 1834 N N . TYR A 1 235 ? -2.765 -3.450 0.893 1.00 95.62 235 TYR A N 1
ATOM 1835 C CA . TYR A 1 235 ? -2.205 -4.730 0.468 1.00 95.62 235 TYR A CA 1
ATOM 1836 C C . TYR A 1 235 ? -1.862 -4.737 -1.024 1.00 95.62 235 TYR A C 1
ATOM 1838 O O . TYR A 1 235 ? -0.760 -5.133 -1.412 1.00 95.62 235 TYR A O 1
ATOM 1846 N N . LEU A 1 236 ? -2.759 -4.215 -1.858 1.00 93.44 236 LEU A N 1
ATOM 1847 C CA . LEU A 1 236 ? -2.549 -4.094 -3.294 1.00 93.44 236 LEU A CA 1
ATOM 1848 C C . LEU A 1 236 ? -1.334 -3.207 -3.611 1.00 93.44 236 LEU A C 1
ATOM 1850 O O . LEU A 1 236 ? -0.450 -3.596 -4.375 1.00 93.44 236 LEU A O 1
ATOM 1854 N N . LEU A 1 237 ? -1.209 -2.055 -2.942 1.00 93.56 237 LEU A N 1
ATOM 1855 C CA . LEU A 1 237 ? -0.034 -1.184 -3.060 1.00 93.56 237 LEU A CA 1
ATOM 1856 C C . LEU A 1 237 ? 1.263 -1.907 -2.684 1.00 93.56 237 LEU A C 1
ATOM 1858 O O . LEU A 1 237 ? 2.293 -1.716 -3.335 1.00 93.56 237 LEU A O 1
ATOM 1862 N N . ALA A 1 238 ? 1.230 -2.730 -1.636 1.00 94.50 238 ALA A N 1
ATOM 1863 C CA . ALA A 1 238 ? 2.385 -3.506 -1.212 1.00 94.50 238 ALA A CA 1
ATOM 1864 C C . ALA A 1 238 ? 2.758 -4.586 -2.236 1.00 94.50 238 ALA A C 1
ATOM 1866 O O . ALA A 1 238 ? 3.944 -4.770 -2.519 1.00 94.50 238 ALA A O 1
ATOM 1867 N N . THR A 1 239 ? 1.757 -5.224 -2.839 1.00 93.62 239 THR A N 1
ATOM 1868 C CA . THR A 1 239 ? 1.907 -6.190 -3.933 1.00 93.62 239 THR A CA 1
ATOM 1869 C C . THR A 1 239 ? 2.526 -5.531 -5.166 1.00 93.62 239 THR A C 1
ATOM 1871 O O . THR A 1 239 ? 3.527 -6.024 -5.684 1.00 93.62 239 THR A O 1
ATOM 1874 N N . HIS A 1 240 ? 2.037 -4.357 -5.577 1.00 91.25 240 HIS A N 1
ATOM 1875 C CA . HIS A 1 240 ? 2.613 -3.586 -6.686 1.00 91.25 240 HIS A CA 1
ATOM 1876 C C . HIS A 1 240 ? 4.065 -3.189 -6.405 1.00 91.25 240 HIS A C 1
ATOM 1878 O O . HIS A 1 240 ? 4.952 -3.356 -7.245 1.00 91.25 240 HIS A O 1
ATOM 1884 N N . ALA A 1 241 ? 4.334 -2.682 -5.200 1.00 91.31 241 ALA A N 1
ATOM 1885 C CA . ALA A 1 241 ? 5.674 -2.271 -4.813 1.00 91.31 241 ALA A CA 1
ATOM 1886 C C . ALA A 1 241 ? 6.645 -3.464 -4.786 1.00 91.31 241 ALA A C 1
ATOM 1888 O O . ALA A 1 241 ? 7.770 -3.333 -5.268 1.00 91.31 241 ALA A O 1
ATOM 1889 N N . SER A 1 242 ? 6.205 -4.625 -4.288 1.00 91.19 242 SER A N 1
ATOM 1890 C CA . SER A 1 242 ? 6.963 -5.883 -4.326 1.00 91.19 242 SER A CA 1
ATOM 1891 C C . SER A 1 242 ? 7.228 -6.330 -5.767 1.00 91.19 242 SER A C 1
ATOM 1893 O O . SER A 1 242 ? 8.377 -6.583 -6.137 1.00 91.19 242 SER A O 1
ATOM 1895 N N . PHE A 1 243 ? 6.201 -6.329 -6.622 1.00 89.75 243 PHE A N 1
ATOM 1896 C CA . PHE A 1 243 ? 6.312 -6.705 -8.032 1.00 89.75 243 PHE A CA 1
ATOM 1897 C C . PHE A 1 243 ? 7.351 -5.861 -8.777 1.00 89.75 243 PHE A C 1
ATOM 1899 O O . PHE A 1 243 ? 8.134 -6.386 -9.565 1.00 89.75 243 PHE A O 1
ATOM 1906 N N . LEU A 1 244 ? 7.414 -4.560 -8.498 1.00 86.88 244 LEU A N 1
ATOM 1907 C CA . LEU A 1 244 ? 8.332 -3.651 -9.180 1.00 86.88 244 LEU A CA 1
ATOM 1908 C C . LEU A 1 244 ? 9.738 -3.665 -8.565 1.00 86.88 244 LEU A C 1
ATOM 1910 O O . LEU A 1 244 ? 10.734 -3.781 -9.285 1.00 86.88 244 LEU A O 1
ATOM 1914 N N . HIS A 1 245 ? 9.839 -3.566 -7.238 1.00 86.12 245 HIS A N 1
ATOM 1915 C CA . HIS A 1 245 ? 11.085 -3.202 -6.550 1.00 86.12 245 HIS A CA 1
ATOM 1916 C C . HIS A 1 245 ? 11.814 -4.364 -5.871 1.00 86.12 245 HIS A C 1
ATOM 1918 O O . HIS A 1 245 ? 12.985 -4.194 -5.511 1.00 86.12 245 HIS A O 1
ATOM 1924 N N . ASP A 1 246 ? 11.188 -5.530 -5.693 1.00 86.81 246 ASP A N 1
ATOM 1925 C CA . ASP A 1 246 ? 11.863 -6.638 -5.012 1.00 86.81 246 ASP A CA 1
ATOM 1926 C C . ASP A 1 246 ? 12.954 -7.271 -5.865 1.00 86.81 246 ASP A C 1
ATOM 1928 O O . ASP A 1 246 ? 12.867 -7.370 -7.089 1.00 86.81 246 ASP A O 1
ATOM 1932 N N . LYS A 1 247 ? 14.007 -7.724 -5.191 1.00 85.12 247 LYS A N 1
ATOM 1933 C CA . LYS A 1 247 ? 15.100 -8.464 -5.813 1.00 85.12 247 LYS A CA 1
ATOM 1934 C C . LYS A 1 247 ? 14.845 -9.939 -5.574 1.00 85.12 247 LYS A C 1
ATOM 1936 O O . LYS A 1 247 ? 14.853 -10.373 -4.428 1.00 85.12 247 LYS A O 1
ATOM 1941 N N . VAL A 1 248 ? 14.621 -10.681 -6.649 1.00 83.88 248 VAL A N 1
ATOM 1942 C CA . VAL A 1 248 ? 14.399 -12.127 -6.591 1.00 83.88 248 VAL A CA 1
ATOM 1943 C C . VAL A 1 248 ? 15.519 -12.811 -7.352 1.00 83.88 248 VAL A C 1
ATOM 1945 O O . VAL A 1 248 ? 15.845 -12.418 -8.476 1.00 83.88 248 VAL A O 1
ATOM 1948 N N . ASP A 1 249 ? 16.108 -13.828 -6.735 1.00 80.00 249 ASP A N 1
ATOM 1949 C CA . ASP A 1 249 ? 17.203 -14.578 -7.333 1.00 80.00 249 ASP A CA 1
ATOM 1950 C C . ASP A 1 249 ? 16.759 -15.232 -8.650 1.00 80.00 249 ASP A C 1
ATOM 1952 O O . ASP A 1 249 ? 15.695 -15.844 -8.749 1.00 80.00 249 ASP A O 1
ATOM 1956 N N . GLY A 1 250 ? 17.578 -15.072 -9.691 1.00 77.50 250 GLY A N 1
ATOM 1957 C CA . GLY A 1 250 ? 17.291 -15.606 -11.024 1.00 77.50 250 GLY A CA 1
ATOM 1958 C C . GLY A 1 250 ? 16.337 -14.766 -11.884 1.00 77.50 250 GLY A C 1
ATOM 1959 O O . GLY A 1 250 ? 15.983 -15.219 -12.971 1.00 77.50 250 GLY A O 1
ATOM 1960 N N . MET A 1 251 ? 15.942 -13.561 -11.451 1.00 78.50 251 MET A N 1
ATOM 1961 C CA . MET A 1 251 ? 15.192 -12.603 -12.279 1.00 78.50 251 MET A CA 1
ATOM 1962 C C . MET A 1 251 ? 15.977 -11.314 -12.553 1.00 78.50 251 MET A C 1
ATOM 1964 O O . MET A 1 251 ? 16.810 -10.883 -11.754 1.00 78.50 251 MET A O 1
ATOM 1968 N N . GLU A 1 252 ? 15.717 -10.696 -13.711 1.00 74.50 252 GLU A N 1
ATOM 1969 C CA . GLU A 1 252 ? 16.348 -9.431 -14.094 1.00 74.50 252 GLU A CA 1
ATOM 1970 C C . GLU A 1 252 ? 15.855 -8.297 -13.183 1.00 74.50 252 GLU A C 1
ATOM 1972 O O . GLU A 1 252 ? 14.656 -8.078 -13.002 1.00 74.50 252 GLU A O 1
ATOM 1977 N N . ASN A 1 253 ? 16.794 -7.545 -12.610 1.00 75.00 253 ASN A N 1
ATOM 1978 C CA . ASN A 1 253 ? 16.478 -6.334 -11.863 1.00 75.00 253 ASN A CA 1
ATOM 1979 C C . ASN A 1 253 ? 16.355 -5.171 -12.845 1.00 75.00 253 ASN A C 1
ATOM 1981 O O . ASN A 1 253 ? 17.331 -4.470 -13.120 1.00 75.00 253 ASN A O 1
ATOM 1985 N N . LEU A 1 254 ? 15.154 -4.980 -13.388 1.00 69.94 254 LEU A N 1
ATOM 1986 C CA . LEU A 1 254 ? 14.872 -3.835 -14.243 1.00 69.94 254 LEU A CA 1
ATOM 1987 C C . LEU A 1 254 ? 14.973 -2.533 -13.444 1.00 69.94 254 LEU A C 1
ATOM 1989 O O . LEU A 1 254 ? 14.479 -2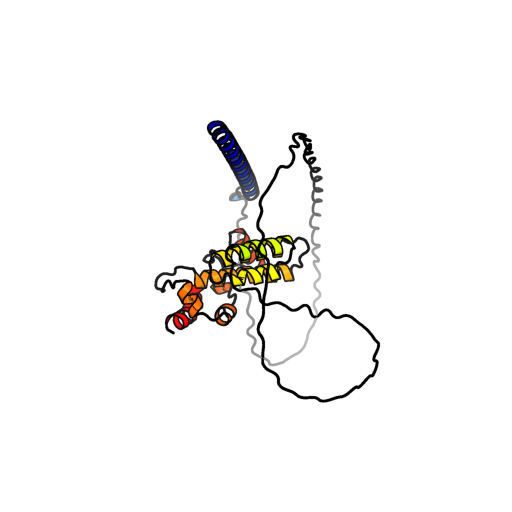.427 -12.320 1.00 69.94 254 LEU A O 1
ATOM 1993 N N . SER A 1 255 ? 15.598 -1.515 -14.039 1.00 68.94 255 SER A N 1
ATOM 1994 C CA . SER A 1 255 ? 15.492 -0.164 -13.500 1.00 68.94 255 SER A CA 1
ATOM 1995 C C . SER A 1 255 ? 14.047 0.315 -13.644 1.00 68.94 255 SER A C 1
ATOM 1997 O O . SER A 1 255 ? 13.377 0.034 -14.641 1.00 68.94 255 SER A O 1
ATOM 1999 N N . TRP A 1 256 ? 13.564 1.077 -12.663 1.00 68.81 256 TRP A N 1
ATOM 2000 C CA . TRP A 1 256 ? 12.209 1.636 -12.687 1.00 68.81 256 TRP A CA 1
ATOM 2001 C C . TRP A 1 256 ? 11.933 2.465 -13.956 1.00 68.81 256 TRP A C 1
ATOM 2003 O O . TRP A 1 256 ? 10.810 2.465 -14.437 1.00 68.81 256 TRP A O 1
ATOM 2013 N N . GLN A 1 257 ? 12.961 3.085 -14.552 1.00 70.94 257 GLN A N 1
ATOM 2014 C CA . GLN A 1 257 ? 12.872 3.830 -15.819 1.00 70.94 257 GLN A CA 1
ATOM 2015 C C . GLN A 1 257 ? 12.525 2.944 -17.021 1.00 70.94 257 GLN A C 1
ATOM 2017 O O . GLN A 1 257 ? 11.925 3.405 -17.988 1.00 70.94 257 GLN A O 1
ATOM 2022 N N . ARG A 1 258 ? 12.960 1.679 -17.005 1.00 74.44 258 ARG A N 1
ATOM 2023 C CA . ARG A 1 258 ? 12.624 0.710 -18.052 1.00 74.44 258 ARG A CA 1
ATOM 2024 C C . ARG A 1 258 ? 11.217 0.163 -17.835 1.00 74.44 258 ARG A C 1
ATOM 2026 O O . ARG A 1 258 ? 10.476 0.025 -18.800 1.00 74.44 258 ARG A O 1
ATOM 2033 N N . LEU A 1 259 ? 10.835 -0.061 -16.578 1.00 70.62 259 LEU A N 1
ATOM 2034 C CA . LEU A 1 259 ? 9.471 -0.450 -16.220 1.00 70.62 259 LEU A CA 1
ATOM 2035 C C . LEU A 1 259 ? 8.457 0.633 -16.608 1.00 70.62 259 LEU A C 1
ATOM 2037 O O . LEU A 1 259 ? 7.480 0.309 -17.259 1.00 70.62 259 LEU A O 1
ATOM 2041 N N . GLU A 1 260 ? 8.733 1.909 -16.338 1.00 69.75 260 GLU A N 1
ATOM 2042 C CA . GLU A 1 260 ? 7.869 3.041 -16.721 1.00 69.75 260 GLU A CA 1
ATOM 2043 C C . GLU A 1 260 ? 7.561 3.093 -18.228 1.00 69.75 260 GLU A C 1
ATOM 2045 O O . GLU A 1 260 ? 6.475 3.489 -18.628 1.00 69.75 260 GLU A O 1
ATOM 2050 N N . LYS A 1 261 ? 8.504 2.667 -19.076 1.00 74.06 261 LYS A N 1
ATOM 2051 C CA . LYS A 1 261 ? 8.324 2.663 -20.537 1.00 74.06 261 LYS A CA 1
ATOM 2052 C C . LYS A 1 261 ? 7.574 1.449 -21.073 1.00 74.06 261 LYS A C 1
ATOM 2054 O O . LYS A 1 261 ? 7.107 1.500 -22.206 1.00 74.06 261 LYS A O 1
ATOM 2059 N N . THR A 1 262 ? 7.542 0.361 -20.311 1.00 71.81 262 THR A N 1
ATOM 2060 C CA . THR A 1 262 ? 7.115 -0.956 -20.813 1.00 71.81 262 THR A CA 1
ATOM 2061 C C . THR A 1 262 ? 5.854 -1.458 -20.117 1.00 71.81 262 THR A C 1
ATOM 2063 O O . THR A 1 262 ? 5.139 -2.282 -20.669 1.00 71.81 262 THR A O 1
ATOM 2066 N N . LEU A 1 263 ? 5.579 -0.966 -18.912 1.00 72.19 263 LEU A N 1
ATOM 2067 C CA . LEU A 1 263 ? 4.449 -1.359 -18.087 1.00 72.19 263 LEU A CA 1
ATOM 2068 C C . LEU A 1 263 ? 3.283 -0.397 -18.320 1.00 72.19 263 LEU A C 1
ATOM 2070 O O . LEU A 1 263 ? 3.404 0.794 -18.022 1.00 72.19 263 LEU A O 1
ATOM 2074 N N . ALA A 1 264 ? 2.155 -0.904 -18.817 1.00 69.38 264 ALA A N 1
ATOM 2075 C CA . ALA A 1 264 ? 0.934 -0.113 -18.864 1.00 69.38 264 ALA A CA 1
ATOM 2076 C C . ALA A 1 264 ? 0.351 0.026 -17.447 1.00 69.38 264 ALA A C 1
ATOM 2078 O O . ALA A 1 264 ? 0.481 -0.870 -16.607 1.00 69.38 264 ALA A O 1
ATOM 2079 N N . VAL A 1 265 ? -0.318 1.146 -17.163 1.00 65.56 265 VAL A N 1
ATOM 2080 C CA . VAL A 1 265 ? -1.001 1.351 -15.870 1.00 65.56 265 VAL A CA 1
ATOM 2081 C C . VAL A 1 265 ? -2.088 0.287 -15.669 1.00 65.56 265 VAL A C 1
ATOM 2083 O O . VAL A 1 265 ? -2.356 -0.139 -14.546 1.00 65.56 265 VAL A O 1
ATOM 2086 N N . GLU A 1 266 ? -2.672 -0.188 -16.764 1.00 67.31 266 GLU A N 1
ATOM 2087 C CA . GLU A 1 266 ? -3.664 -1.256 -16.813 1.00 67.31 266 GLU A CA 1
ATOM 2088 C C . GLU A 1 266 ? -3.091 -2.605 -16.355 1.00 67.31 266 GLU A C 1
ATOM 2090 O O . GLU A 1 266 ? -3.778 -3.337 -15.647 1.00 67.31 266 GLU A O 1
ATOM 2095 N N . ASP A 1 267 ? -1.827 -2.911 -16.669 1.00 71.25 267 ASP A N 1
ATOM 2096 C CA . ASP A 1 267 ? -1.178 -4.159 -16.241 1.00 71.25 267 ASP A CA 1
ATOM 2097 C C . ASP A 1 267 ? -1.003 -4.203 -14.720 1.00 71.25 267 ASP A C 1
ATOM 2099 O O . ASP A 1 267 ? -1.174 -5.253 -14.105 1.00 71.25 267 ASP A O 1
ATOM 2103 N N . LEU A 1 268 ? -0.715 -3.051 -14.100 1.00 70.44 268 LEU A N 1
ATOM 2104 C CA . LEU A 1 268 ? -0.653 -2.928 -12.642 1.00 70.44 268 LEU A CA 1
ATOM 2105 C C . LEU A 1 268 ? -2.027 -3.092 -11.998 1.00 70.44 268 LEU A C 1
ATOM 2107 O O . LEU A 1 268 ? -2.129 -3.728 -10.961 1.00 70.44 268 LEU A O 1
ATOM 2111 N N . ARG A 1 269 ? -3.087 -2.548 -12.604 1.00 67.75 269 ARG A N 1
ATOM 2112 C CA . ARG A 1 269 ? -4.457 -2.687 -12.078 1.00 67.75 269 ARG A CA 1
ATOM 2113 C C . ARG A 1 269 ? -4.969 -4.126 -12.115 1.00 67.75 269 ARG A C 1
ATOM 2115 O O . ARG A 1 269 ? -5.869 -4.455 -11.353 1.00 67.75 269 ARG A O 1
ATOM 2122 N N . ASN A 1 270 ? -4.405 -4.954 -12.991 1.00 71.00 270 ASN A N 1
ATOM 2123 C CA . ASN A 1 270 ? -4.755 -6.365 -13.123 1.00 71.00 270 ASN A CA 1
ATOM 2124 C C . ASN A 1 270 ? -3.998 -7.277 -12.148 1.00 71.00 270 ASN A C 1
ATOM 2126 O O . ASN A 1 270 ? -4.258 -8.479 -12.140 1.00 71.00 270 ASN A O 1
ATOM 2130 N N . LEU A 1 271 ? -3.060 -6.746 -11.356 1.00 79.44 271 LEU A N 1
ATOM 2131 C CA . LEU A 1 271 ? -2.463 -7.507 -10.264 1.00 79.44 271 LEU A CA 1
ATOM 2132 C C . LEU A 1 271 ? -3.557 -7.727 -9.216 1.00 79.44 271 LEU A C 1
ATOM 2134 O O . LEU A 1 271 ? -3.987 -6.793 -8.550 1.00 79.44 271 LEU A O 1
ATOM 2138 N N . ASP A 1 272 ? -4.047 -8.957 -9.109 1.00 76.00 272 ASP A N 1
ATOM 2139 C CA . ASP A 1 272 ? -4.995 -9.330 -8.073 1.00 76.00 272 ASP A CA 1
ATOM 2140 C C . ASP A 1 272 ? -4.333 -9.373 -6.686 1.00 76.00 272 ASP A C 1
ATOM 2142 O O . ASP A 1 272 ? -3.113 -9.520 -6.522 1.00 76.00 272 ASP A O 1
ATOM 2146 N N . SER A 1 273 ? -5.186 -9.252 -5.673 1.00 72.25 273 SER A N 1
ATOM 2147 C CA . SER A 1 273 ? -4.848 -9.429 -4.267 1.00 72.25 273 SER A CA 1
ATOM 2148 C C . SER A 1 273 ? -4.936 -10.911 -3.887 1.00 72.25 273 SER A C 1
ATOM 2150 O O . SER A 1 273 ? -5.736 -11.265 -3.021 1.00 72.25 273 SER A O 1
ATOM 2152 N N . ASN A 1 274 ? -4.170 -11.808 -4.527 1.00 89.12 274 ASN A N 1
ATOM 2153 C CA . ASN A 1 274 ? -4.140 -13.217 -4.111 1.00 89.12 274 ASN A CA 1
ATOM 2154 C C . ASN A 1 274 ? -3.390 -13.388 -2.775 1.00 89.12 274 ASN A C 1
ATOM 2156 O O . ASN A 1 274 ? -2.228 -13.801 -2.717 1.00 89.12 274 ASN A O 1
ATOM 2160 N N . TRP A 1 275 ? -4.095 -13.055 -1.690 1.00 92.56 275 TRP A N 1
ATOM 2161 C CA . TRP A 1 275 ? -3.625 -13.138 -0.311 1.00 92.56 275 TRP A CA 1
ATOM 2162 C C . TRP A 1 275 ? -3.101 -14.527 0.042 1.00 92.56 275 TRP A C 1
ATOM 2164 O O . TRP A 1 275 ? -2.050 -14.627 0.668 1.00 92.56 275 TRP A O 1
ATOM 2174 N N . GLN A 1 276 ? -3.795 -15.586 -0.385 1.00 94.44 276 GLN A N 1
ATOM 2175 C CA . GLN A 1 276 ? -3.473 -16.959 0.010 1.00 94.44 276 GLN A CA 1
ATOM 2176 C C . GLN A 1 276 ? -2.118 -17.425 -0.526 1.00 94.44 276 GLN A C 1
ATOM 2178 O O . GLN A 1 276 ? -1.409 -18.164 0.155 1.00 94.44 276 GLN A O 1
ATOM 2183 N N . GLU A 1 277 ? -1.730 -16.964 -1.717 1.00 93.19 277 GLU A N 1
ATOM 2184 C CA . GLU A 1 277 ? -0.480 -17.383 -2.355 1.00 93.19 277 GLU A CA 1
ATOM 2185 C C . GLU A 1 277 ? 0.679 -16.412 -2.116 1.00 93.19 277 GLU A C 1
ATOM 2187 O O . GLU A 1 277 ? 1.812 -16.838 -1.885 1.00 93.19 277 GLU A O 1
ATOM 2192 N N . ILE A 1 278 ? 0.428 -15.101 -2.182 1.00 94.38 278 ILE A N 1
ATOM 2193 C CA . ILE A 1 278 ? 1.469 -14.078 -2.003 1.00 94.38 278 ILE A CA 1
ATOM 2194 C C . ILE A 1 278 ? 1.756 -13.880 -0.508 1.00 94.38 278 ILE A C 1
ATOM 2196 O O . ILE A 1 278 ? 2.916 -13.780 -0.087 1.00 94.38 278 ILE A O 1
ATOM 2200 N N . GLY A 1 279 ? 0.700 -13.828 0.308 1.00 94.50 279 GLY A N 1
ATOM 2201 C CA . GLY A 1 279 ? 0.763 -13.492 1.723 1.00 94.50 279 GLY A CA 1
ATOM 2202 C C . GLY A 1 279 ? 1.407 -12.124 1.960 1.00 94.50 279 GLY A C 1
ATOM 2203 O O . GLY A 1 279 ? 1.316 -11.226 1.125 1.00 94.50 279 GLY A O 1
ATOM 2204 N N . TYR A 1 280 ? 2.067 -11.944 3.108 1.00 94.81 280 TYR A N 1
ATOM 2205 C CA . TYR A 1 280 ? 2.614 -10.641 3.522 1.00 94.81 280 TYR A CA 1
ATOM 2206 C C . TYR A 1 280 ? 4.108 -10.641 3.873 1.00 94.81 280 TYR A C 1
ATOM 2208 O O . TYR A 1 280 ? 4.712 -9.573 3.948 1.00 94.81 280 TYR A O 1
ATOM 2216 N N . GLN A 1 281 ? 4.738 -11.801 4.100 1.00 93.44 281 GLN A N 1
ATOM 2217 C CA . GLN A 1 281 ? 6.104 -11.855 4.650 1.00 93.44 281 GLN A CA 1
ATOM 2218 C C . GLN A 1 281 ? 7.164 -11.218 3.743 1.00 93.44 281 GLN A C 1
ATOM 2220 O O . GLN A 1 281 ? 8.140 -10.657 4.240 1.00 93.44 281 GLN A O 1
ATOM 2225 N N . GLN A 1 282 ? 6.981 -11.296 2.423 1.00 91.69 282 GLN A N 1
ATOM 2226 C CA . GLN A 1 282 ? 7.916 -10.720 1.451 1.00 91.69 282 GLN A CA 1
ATOM 2227 C C . GLN A 1 282 ? 7.521 -9.294 1.021 1.00 91.69 282 GLN A C 1
ATOM 2229 O O . GLN A 1 282 ? 8.279 -8.632 0.318 1.00 91.69 282 GLN A O 1
ATOM 2234 N N . LEU A 1 283 ? 6.379 -8.772 1.489 1.00 93.50 283 LEU A N 1
ATOM 2235 C CA . LEU A 1 283 ? 5.871 -7.451 1.121 1.00 93.50 283 LEU A CA 1
ATOM 2236 C C . LEU A 1 283 ? 6.469 -6.352 2.010 1.00 93.50 283 LEU A C 1
ATOM 2238 O O . LEU A 1 283 ? 5.899 -5.936 3.016 1.00 93.50 283 LEU A O 1
ATOM 2242 N N . ARG A 1 284 ? 7.622 -5.819 1.599 1.00 93.50 284 ARG A N 1
ATOM 2243 C CA . ARG A 1 284 ? 8.418 -4.839 2.372 1.00 93.50 284 ARG A CA 1
ATOM 2244 C C . ARG A 1 284 ? 7.720 -3.511 2.676 1.00 93.50 284 ARG A C 1
ATOM 2246 O O . ARG A 1 284 ? 8.223 -2.735 3.488 1.00 93.50 284 ARG A O 1
ATOM 2253 N N . LEU A 1 285 ? 6.626 -3.204 1.979 1.00 94.94 285 LEU A N 1
ATOM 2254 C CA . LEU A 1 285 ? 5.848 -1.991 2.222 1.00 94.94 285 LEU A CA 1
ATOM 2255 C C . LEU A 1 285 ? 4.979 -2.109 3.484 1.00 94.94 285 LEU A C 1
ATOM 2257 O O . LEU A 1 285 ? 4.659 -1.084 4.092 1.00 94.94 285 LEU A O 1
ATOM 2261 N N . LEU A 1 286 ? 4.627 -3.336 3.881 1.00 95.62 286 LEU A N 1
ATOM 2262 C CA . LEU A 1 286 ? 3.843 -3.630 5.075 1.00 95.62 286 LEU A CA 1
ATOM 2263 C C . LEU A 1 286 ? 4.743 -3.664 6.313 1.00 95.62 286 LEU A C 1
ATOM 2265 O O . LEU A 1 286 ? 5.866 -4.169 6.288 1.00 95.62 286 LEU A O 1
ATOM 2269 N N . ASN A 1 287 ? 4.246 -3.108 7.414 1.00 95.44 287 ASN A N 1
ATOM 2270 C CA . ASN A 1 287 ? 4.892 -3.201 8.720 1.00 95.44 287 ASN A CA 1
ATOM 2271 C C . ASN A 1 287 ? 4.249 -4.318 9.565 1.00 95.44 287 ASN A C 1
ATOM 2273 O O . ASN A 1 287 ? 3.203 -4.860 9.221 1.00 95.44 287 ASN A O 1
ATOM 2277 N N . LYS A 1 288 ? 4.848 -4.635 10.720 1.00 95.69 288 LYS A N 1
ATOM 2278 C CA . LYS A 1 288 ? 4.370 -5.708 11.612 1.00 95.69 288 LYS A CA 1
ATOM 2279 C C . LYS A 1 288 ? 2.921 -5.515 12.090 1.00 95.69 288 LYS A C 1
ATOM 2281 O O . LYS A 1 288 ? 2.215 -6.501 12.283 1.00 95.69 288 LYS A O 1
ATOM 2286 N N . THR A 1 289 ? 2.496 -4.271 12.301 1.00 95.19 289 THR A N 1
ATOM 2287 C CA . THR A 1 289 ? 1.120 -3.941 12.692 1.00 95.19 289 THR A CA 1
ATOM 2288 C C . THR A 1 289 ? 0.157 -4.187 11.539 1.00 95.19 289 THR A C 1
ATOM 2290 O O . THR A 1 289 ? -0.886 -4.789 11.763 1.00 95.19 289 THR A O 1
ATOM 2293 N N . ASP A 1 290 ? 0.528 -3.784 10.321 1.00 95.56 290 ASP A N 1
ATOM 2294 C CA . ASP A 1 290 ? -0.274 -4.039 9.123 1.00 95.56 290 ASP A CA 1
ATOM 2295 C C . ASP A 1 290 ? -0.447 -5.549 8.926 1.00 95.56 290 ASP A C 1
ATOM 2297 O O . ASP A 1 290 ? -1.571 -6.016 8.819 1.00 95.56 290 ASP A O 1
ATOM 2301 N N . CYS A 1 291 ? 0.639 -6.331 8.985 1.00 95.38 291 CYS A N 1
ATOM 2302 C CA . CYS A 1 291 ? 0.568 -7.787 8.826 1.00 95.38 291 CYS A CA 1
ATOM 2303 C C . CYS A 1 291 ? -0.372 -8.432 9.851 1.00 95.38 291 CYS A C 1
ATOM 2305 O O . CYS A 1 291 ? -1.203 -9.251 9.487 1.00 95.38 291 CYS A O 1
ATOM 2307 N N . ARG A 1 292 ? -0.291 -8.025 11.126 1.00 95.31 292 ARG A N 1
ATOM 2308 C CA . ARG A 1 292 ? -1.188 -8.539 12.171 1.00 95.31 292 ARG A CA 1
ATOM 2309 C C . ARG A 1 292 ? -2.649 -8.180 11.899 1.00 95.31 292 ARG A C 1
ATOM 2311 O O . ARG A 1 292 ? -3.525 -8.999 12.147 1.00 95.31 292 ARG A O 1
ATOM 2318 N N . LEU A 1 293 ? -2.909 -6.957 11.438 1.00 94.06 293 LEU A N 1
ATOM 2319 C CA . LEU A 1 293 ? -4.259 -6.495 11.125 1.00 94.06 293 LEU A CA 1
ATOM 2320 C C . LEU A 1 293 ? -4.853 -7.268 9.941 1.00 94.06 293 LEU A C 1
ATOM 2322 O O . LEU A 1 293 ? -5.998 -7.706 10.018 1.00 94.06 293 LEU A O 1
ATOM 2326 N N . LEU A 1 294 ? -4.063 -7.469 8.885 1.00 94.94 294 LEU A N 1
ATOM 2327 C CA . LEU A 1 294 ? -4.480 -8.225 7.707 1.00 94.94 294 LEU A CA 1
ATOM 2328 C C . LEU A 1 294 ? -4.725 -9.699 8.054 1.00 94.94 294 LEU A C 1
ATOM 2330 O O . LEU A 1 294 ? -5.813 -10.192 7.784 1.00 94.94 294 LEU A O 1
ATOM 2334 N N . SER A 1 295 ? -3.809 -10.370 8.764 1.00 95.44 295 SER A N 1
ATOM 2335 C CA . SER A 1 295 ? -4.028 -11.757 9.214 1.00 95.44 295 SER A CA 1
ATOM 2336 C C . SER A 1 295 ? -5.238 -11.898 10.139 1.00 95.44 295 SER A C 1
ATOM 2338 O O . SER A 1 295 ? -5.941 -12.902 10.092 1.00 95.44 295 SER A O 1
ATOM 2340 N N . LYS A 1 296 ? -5.526 -10.890 10.975 1.00 95.00 296 LYS A N 1
ATOM 2341 C CA . LYS A 1 296 ? -6.729 -10.891 11.819 1.00 95.00 296 LYS A CA 1
ATOM 2342 C C . LYS A 1 296 ? -8.015 -10.820 10.986 1.00 95.00 296 LYS A C 1
ATOM 2344 O O . LYS A 1 296 ? -9.006 -11.427 11.374 1.00 95.00 296 LYS A O 1
ATOM 2349 N N . SER A 1 297 ? -7.998 -10.069 9.886 1.00 92.50 297 SER A N 1
ATOM 2350 C CA . SER A 1 297 ? -9.188 -9.801 9.065 1.00 92.50 297 SER A CA 1
ATOM 2351 C C . SER A 1 297 ? -9.408 -10.882 8.000 1.00 92.50 297 SER A C 1
ATOM 2353 O O . SER A 1 297 ? -10.545 -11.257 7.733 1.00 92.50 297 SER A O 1
ATOM 2355 N N . TRP A 1 298 ? -8.330 -11.424 7.426 1.00 94.81 298 TRP A N 1
ATOM 2356 C CA . TRP A 1 298 ? -8.362 -12.360 6.290 1.00 94.81 298 TRP A CA 1
ATOM 2357 C C . TRP A 1 298 ? -7.911 -13.785 6.631 1.00 94.81 298 TRP A C 1
ATOM 2359 O O . TRP A 1 298 ? -7.954 -14.667 5.774 1.00 94.81 298 TRP A O 1
ATOM 2369 N N . GLY A 1 299 ? -7.483 -14.027 7.871 1.00 95.44 299 GLY A N 1
ATOM 2370 C CA . GLY A 1 299 ? -6.844 -15.276 8.277 1.00 95.44 299 GLY A CA 1
ATOM 2371 C C . GLY A 1 299 ? -5.381 -15.364 7.834 1.00 95.44 299 GLY A C 1
ATOM 2372 O O . GLY A 1 299 ? -4.863 -14.503 7.122 1.00 95.44 299 GLY A O 1
ATOM 2373 N N . GLU A 1 300 ? -4.696 -16.421 8.268 1.00 96.06 300 GLU A N 1
ATOM 2374 C CA . GLU A 1 300 ? -3.320 -16.690 7.838 1.00 96.06 300 GLU A CA 1
ATOM 2375 C C . GLU A 1 300 ? -3.299 -17.206 6.390 1.00 96.06 300 GLU A C 1
ATOM 2377 O O . GLU A 1 300 ? -4.106 -18.077 6.054 1.00 96.06 300 GLU A O 1
ATOM 2382 N N . PRO A 1 301 ? -2.406 -16.691 5.528 1.00 95.81 301 PRO A N 1
ATOM 2383 C CA . PRO A 1 301 ? -2.290 -17.164 4.157 1.00 95.81 301 PRO A CA 1
ATOM 2384 C C . PRO A 1 301 ? -1.615 -18.539 4.110 1.00 95.81 301 PRO A C 1
ATOM 2386 O O . PRO A 1 301 ? -0.759 -18.864 4.936 1.00 95.81 301 PRO A O 1
ATOM 2389 N N . GLU A 1 302 ? -1.958 -19.338 3.103 1.00 95.25 302 GLU A N 1
ATOM 2390 C CA . GLU A 1 302 ? -1.362 -20.664 2.905 1.00 95.25 302 GLU A CA 1
ATOM 2391 C C . GLU A 1 302 ? 0.131 -20.599 2.558 1.00 95.25 302 GLU A C 1
ATOM 2393 O O . GLU A 1 302 ? 0.905 -21.489 2.926 1.00 95.25 302 GLU A O 1
ATOM 2398 N N . GLN A 1 303 ? 0.545 -19.560 1.828 1.00 94.25 303 GLN A N 1
ATOM 2399 C CA . GLN A 1 303 ? 1.908 -19.404 1.335 1.00 94.25 303 GLN A CA 1
ATOM 2400 C C . GLN A 1 303 ? 2.416 -17.965 1.456 1.00 94.25 303 GLN A C 1
ATOM 2402 O O . GLN A 1 303 ? 1.684 -16.998 1.672 1.00 94.25 303 GLN A O 1
ATOM 2407 N N . HIS A 1 304 ? 3.735 -17.836 1.323 1.00 93.12 304 HIS A N 1
ATOM 2408 C CA . HIS A 1 304 ? 4.421 -16.557 1.335 1.00 93.12 304 HIS A CA 1
ATOM 2409 C C . HIS A 1 304 ? 5.475 -16.493 0.235 1.00 93.12 304 HIS A C 1
ATOM 2411 O O . HIS A 1 304 ? 6.514 -17.155 0.311 1.00 93.12 304 HIS A O 1
ATOM 2417 N N . GLN A 1 305 ? 5.257 -15.625 -0.748 1.00 91.50 305 GLN A N 1
ATOM 2418 C CA . GLN A 1 305 ? 6.206 -15.372 -1.829 1.00 91.50 305 GLN A CA 1
ATOM 2419 C C . GLN A 1 305 ? 6.177 -13.910 -2.277 1.00 91.50 305 GLN A C 1
ATOM 2421 O O . GLN A 1 305 ? 5.222 -13.184 -2.025 1.00 91.50 305 GLN A O 1
ATOM 2426 N N . SER A 1 306 ? 7.239 -13.443 -2.933 1.00 89.62 306 SER A N 1
ATOM 2427 C CA . SER A 1 306 ? 7.234 -12.101 -3.523 1.00 89.62 306 SER A CA 1
ATOM 2428 C C . SER A 1 306 ? 6.209 -12.022 -4.653 1.00 89.62 306 SER A C 1
ATOM 2430 O O . SER A 1 306 ? 6.062 -12.964 -5.440 1.00 89.62 306 SER A O 1
ATOM 2432 N N . ALA A 1 307 ? 5.567 -10.864 -4.803 1.00 90.75 307 ALA A N 1
ATOM 2433 C CA . ALA A 1 307 ? 4.626 -10.639 -5.897 1.00 90.75 307 ALA A CA 1
ATOM 2434 C C . ALA A 1 307 ? 5.308 -10.810 -7.265 1.00 90.75 307 ALA A C 1
ATOM 2436 O O . ALA A 1 307 ? 4.721 -11.340 -8.203 1.00 90.75 307 ALA A O 1
ATOM 2437 N N . LYS A 1 308 ? 6.593 -10.443 -7.369 1.00 88.56 308 LYS A N 1
ATOM 2438 C CA . LYS A 1 308 ? 7.393 -10.657 -8.583 1.00 88.56 308 LYS A CA 1
ATOM 2439 C C . LYS A 1 308 ? 7.539 -12.142 -8.941 1.00 88.56 308 LYS A C 1
ATOM 2441 O O . LYS A 1 308 ? 7.547 -12.476 -10.121 1.00 88.56 308 LYS A O 1
ATOM 2446 N N . HIS A 1 309 ? 7.670 -13.030 -7.950 1.00 89.69 309 HIS A N 1
ATOM 2447 C CA . HIS A 1 309 ? 7.752 -14.474 -8.190 1.00 89.69 309 HIS A CA 1
ATOM 2448 C C . HIS A 1 309 ? 6.410 -15.052 -8.636 1.00 89.69 309 HIS A C 1
ATOM 2450 O O . HIS A 1 309 ? 6.370 -15.784 -9.622 1.00 89.69 309 HIS A O 1
ATOM 2456 N N . TYR A 1 310 ? 5.326 -14.680 -7.956 1.00 90.88 310 TYR A N 1
ATOM 2457 C CA . TYR A 1 310 ? 3.977 -15.120 -8.310 1.00 90.88 310 TYR A CA 1
ATOM 2458 C C . TYR A 1 310 ? 3.604 -14.693 -9.740 1.00 90.88 310 TYR A C 1
ATOM 2460 O O . TYR A 1 310 ? 3.264 -15.518 -10.586 1.00 90.88 310 TYR A O 1
ATOM 2468 N N . TYR A 1 311 ? 3.827 -13.420 -10.074 1.00 88.75 311 TYR A N 1
ATOM 2469 C CA . TYR A 1 311 ? 3.564 -12.862 -11.402 1.00 88.75 311 TYR A CA 1
ATOM 2470 C C . TYR A 1 311 ? 4.735 -13.003 -12.382 1.00 88.75 311 TYR A C 1
ATOM 2472 O O . TYR A 1 311 ? 4.882 -12.200 -13.308 1.00 88.75 311 TYR A O 1
ATOM 2480 N N . LYS A 1 312 ? 5.582 -14.028 -12.228 1.00 88.50 312 LYS A N 1
ATOM 2481 C CA . LYS A 1 312 ? 6.779 -14.211 -13.064 1.00 88.50 312 LYS A CA 1
ATOM 2482 C C . LYS A 1 312 ? 6.466 -14.230 -14.561 1.00 88.50 312 LYS A C 1
ATOM 2484 O O . LYS A 1 312 ? 7.209 -13.640 -15.340 1.00 88.50 312 LYS A O 1
ATOM 2489 N N . SER A 1 313 ? 5.383 -14.887 -14.975 1.00 86.88 313 SER A N 1
ATOM 2490 C CA . SER A 1 313 ? 4.985 -14.958 -16.390 1.00 86.88 313 SER A CA 1
ATOM 2491 C C . SER A 1 313 ? 4.684 -13.575 -16.975 1.00 86.88 313 SER A C 1
ATOM 2493 O O . SER A 1 313 ? 5.163 -13.261 -18.062 1.00 86.88 313 SER A O 1
ATOM 2495 N N . LEU A 1 314 ? 3.962 -12.736 -16.223 1.00 84.31 314 LEU A N 1
ATOM 2496 C CA . LEU A 1 314 ? 3.667 -11.351 -16.595 1.00 84.31 314 LEU A CA 1
ATOM 2497 C C . LEU A 1 314 ? 4.945 -10.502 -16.604 1.00 84.31 314 LEU A C 1
ATOM 2499 O O . LEU A 1 314 ? 5.205 -9.758 -17.546 1.00 84.31 314 LEU A O 1
ATOM 2503 N N . PHE A 1 315 ? 5.795 -10.655 -15.586 1.00 83.69 315 PHE A N 1
ATOM 2504 C CA . PHE A 1 315 ? 7.071 -9.946 -15.524 1.00 83.69 315 PHE A CA 1
ATOM 2505 C C . PHE A 1 315 ? 7.947 -10.250 -16.751 1.00 83.69 315 PHE A C 1
ATOM 2507 O O . PHE A 1 315 ? 8.497 -9.336 -17.361 1.00 83.69 315 PHE A O 1
ATOM 2514 N N . LEU A 1 316 ? 8.024 -11.520 -17.163 1.00 84.06 316 LEU A N 1
ATOM 2515 C CA . LEU A 1 316 ? 8.796 -11.942 -18.333 1.00 84.06 316 LEU A CA 1
ATOM 2516 C C . LEU A 1 316 ? 8.210 -11.444 -19.663 1.00 84.06 316 LEU A C 1
ATOM 2518 O O . LEU A 1 316 ? 8.978 -11.134 -20.578 1.00 84.06 316 LEU A O 1
ATOM 2522 N N . SER A 1 317 ? 6.882 -11.343 -19.800 1.00 83.44 317 SER A N 1
ATOM 2523 C CA . SER A 1 317 ? 6.278 -10.771 -21.013 1.00 83.44 317 SER A CA 1
ATOM 2524 C C . SER A 1 317 ? 6.592 -9.281 -21.157 1.00 83.44 317 SER A C 1
ATOM 2526 O O . SER A 1 317 ? 6.854 -8.821 -22.269 1.00 83.44 317 SER A O 1
ATOM 2528 N N . ILE A 1 318 ? 6.648 -8.554 -20.035 1.00 78.31 318 ILE A N 1
ATOM 2529 C CA . ILE A 1 318 ? 7.040 -7.140 -20.001 1.00 78.31 318 ILE A CA 1
ATOM 2530 C C . ILE A 1 318 ? 8.533 -6.988 -20.318 1.00 78.31 318 ILE A C 1
ATOM 2532 O O . ILE A 1 318 ? 8.910 -6.093 -21.060 1.00 78.31 318 ILE A O 1
ATOM 2536 N N . THR A 1 319 ? 9.413 -7.854 -19.803 1.00 74.75 319 THR A N 1
ATOM 2537 C CA . THR A 1 319 ? 10.868 -7.707 -20.025 1.00 74.75 319 THR A CA 1
ATOM 2538 C C . THR A 1 319 ? 11.320 -8.044 -21.448 1.00 74.75 319 THR A C 1
ATOM 2540 O O . THR A 1 319 ? 12.393 -7.603 -21.863 1.00 74.75 319 THR A O 1
ATOM 2543 N N . THR A 1 320 ? 10.556 -8.885 -22.152 1.00 74.31 320 THR A N 1
ATOM 2544 C CA . THR A 1 320 ? 10.931 -9.458 -23.459 1.00 74.31 320 THR A CA 1
ATOM 2545 C C . THR A 1 320 ? 10.374 -8.661 -24.648 1.00 74.31 320 THR A C 1
ATOM 2547 O O . THR A 1 320 ? 10.825 -8.880 -25.773 1.00 74.31 320 THR A O 1
ATOM 2550 N N . SER A 1 321 ? 9.422 -7.750 -24.408 1.00 60.03 321 SER A N 1
ATOM 2551 C CA . SER A 1 321 ? 8.876 -6.822 -25.415 1.00 60.03 321 SER A CA 1
ATOM 2552 C C . SER A 1 321 ? 9.762 -5.587 -25.583 1.00 60.03 321 SER A C 1
ATOM 2554 O O . SER A 1 321 ? 9.846 -5.094 -26.730 1.00 60.03 321 SER A O 1
#

Sequence (321 aa):
MFLYFIFVLLAIIAIVVTVKLLHNHQQRALQERANEDLSLPPVDPDSIPERDGLEWEEENTPNIRDRSPGRVDSPPVTGEEQKSEPESEPEPEPEPEPEPEPEPEPEPIIEQQQGDLLSTQDDATNDQAYSATTDSGSGSDAGSTDSAWDSDIESAQEEVLAQESPPPAGSDKTDWKEHVQALKNANQFDEALKACQVGWPQWQSYQQAAIVCRAAFRQPDLPEAEAESWREALYLLATHASFLHDKVDGMENLSWQRLEKTLAVEDLRNLDSNWQEIGYQQLRLLNKTDCRLLSKSWGEPEQHQSAKHYYKSLFLSITTS

Mean predicted aligned error: 22.0 Å

Radius of gyration: 37.8 Å; Cα contacts (8 Å, |Δi|>4): 167; chains: 1; bounding box: 77×115×85 Å

Organism: NCBI:txid1768907

pLDDT: mean 72.94, std 20.03, range [36.91, 96.62]

Nearest PDB structures (foldseek):
  4uer-assembly1_a  TM=3.496E-01  e=1.526E+00  Lachancea kluyveri
  6of3-assembly1_D  TM=3.260E-01  e=3.087E+00  Thermochaetoides thermophila DSM 1495